Protein AF-Q2HC10-F1 (afdb_monomer_lite)

pLDDT: mean 73.43, std 23.67, range [24.56, 97.88]

Structure (mmCIF, N/CA/C/O backbone):
data_AF-Q2HC10-F1
#
_entry.id   AF-Q2HC10-F1
#
loop_
_atom_site.group_PDB
_atom_site.id
_atom_site.type_symbol
_atom_site.label_atom_id
_atom_site.label_alt_id
_atom_site.label_comp_id
_atom_site.label_asym_id
_atom_site.label_entity_id
_atom_site.label_seq_id
_atom_site.pdbx_PDB_ins_code
_atom_site.Cartn_x
_atom_site.Cartn_y
_atom_site.Cartn_z
_atom_site.occupancy
_atom_site.B_iso_or_equiv
_atom_site.auth_seq_id
_atom_site.auth_comp_id
_atom_site.auth_asym_id
_atom_site.auth_atom_id
_atom_site.pdbx_PDB_model_num
ATOM 1 N N . MET A 1 1 ? -12.601 -32.401 73.295 1.00 28.78 1 MET A N 1
ATOM 2 C CA . MET A 1 1 ? -13.131 -33.656 72.713 1.00 28.78 1 MET A CA 1
ATOM 3 C C . MET A 1 1 ? -14.051 -33.282 71.553 1.00 28.78 1 MET A C 1
ATOM 5 O O . MET A 1 1 ? -14.876 -32.416 71.817 1.00 28.78 1 MET A O 1
ATOM 9 N N . PRO A 1 2 ? -14.024 -33.886 70.347 1.00 42.12 2 PRO A N 1
ATOM 10 C CA . PRO A 1 2 ? -12.950 -34.443 69.501 1.00 42.12 2 PRO A CA 1
ATOM 11 C C . PRO A 1 2 ? -12.579 -33.469 68.337 1.00 42.12 2 PRO A C 1
ATOM 13 O O . PRO A 1 2 ? -13.351 -32.583 67.998 1.00 42.12 2 PRO A O 1
ATOM 16 N N . VAL A 1 3 ? -11.319 -33.390 67.891 1.00 36.44 3 VAL A N 1
ATOM 17 C CA . VAL A 1 3 ? -10.735 -33.958 66.644 1.00 36.44 3 VAL A CA 1
ATOM 18 C C . VAL A 1 3 ? -11.608 -34.007 65.377 1.00 36.44 3 VAL A C 1
ATOM 20 O O . VAL A 1 3 ? -12.641 -34.661 65.338 1.00 36.44 3 VAL A O 1
ATOM 23 N N . GLY A 1 4 ? -11.073 -33.397 64.311 1.00 34.25 4 GLY A N 1
ATOM 24 C CA . GLY A 1 4 ? -11.513 -33.512 62.921 1.00 34.25 4 GLY A CA 1
ATOM 25 C C . GLY A 1 4 ? -10.520 -32.839 61.964 1.00 34.25 4 GLY A C 1
ATOM 26 O O . GLY A 1 4 ? -10.827 -31.811 61.370 1.00 34.25 4 GLY A O 1
ATOM 27 N N . LEU A 1 5 ? -9.300 -33.383 61.867 1.00 32.41 5 LEU A N 1
ATOM 28 C CA . LEU A 1 5 ? -8.354 -33.075 60.790 1.00 32.41 5 LEU A CA 1
ATOM 29 C C . LEU A 1 5 ? -8.865 -33.691 59.480 1.00 32.41 5 LEU A C 1
ATOM 31 O O . LEU A 1 5 ? -9.053 -34.899 59.412 1.00 32.41 5 LEU A O 1
ATOM 35 N N . HIS A 1 6 ? -8.919 -32.896 58.415 1.00 33.00 6 HIS A N 1
ATOM 36 C CA . HIS A 1 6 ? -8.488 -33.363 57.100 1.00 33.00 6 HIS A CA 1
ATOM 37 C C . HIS A 1 6 ? -7.594 -32.291 56.478 1.00 33.00 6 HIS A C 1
ATOM 39 O O . HIS A 1 6 ? -8.035 -31.220 56.068 1.00 33.00 6 HIS A O 1
ATOM 45 N N . GLN A 1 7 ? -6.299 -32.589 56.453 1.00 31.48 7 GLN A N 1
ATOM 46 C CA . GLN A 1 7 ? -5.301 -31.924 55.627 1.00 31.48 7 GLN A CA 1
ATOM 47 C C . GLN A 1 7 ? -4.937 -32.901 54.505 1.00 31.48 7 GLN A C 1
ATOM 49 O O . GLN A 1 7 ? -4.779 -34.082 54.785 1.00 31.48 7 GLN A O 1
ATOM 54 N N . PHE A 1 8 ? -4.813 -32.415 53.269 1.00 24.56 8 PHE A N 1
ATOM 55 C CA . PHE A 1 8 ? -3.613 -32.498 52.413 1.00 24.56 8 PHE A CA 1
ATOM 56 C C . PHE A 1 8 ? -3.945 -31.726 51.104 1.00 24.56 8 PHE A C 1
ATOM 58 O O . PHE A 1 8 ? -4.938 -32.037 50.463 1.00 24.56 8 PHE A O 1
ATOM 65 N N . ARG A 1 9 ? -3.376 -30.538 50.811 1.00 30.30 9 ARG A N 1
ATOM 66 C CA . ARG A 1 9 ? -2.002 -30.187 50.348 1.00 30.30 9 ARG A CA 1
ATOM 67 C C . ARG A 1 9 ? -1.817 -30.510 48.847 1.00 30.30 9 ARG A C 1
ATOM 69 O O . ARG A 1 9 ? -2.094 -31.632 48.471 1.00 30.30 9 ARG A O 1
ATOM 76 N N . LEU A 1 10 ? -1.309 -29.678 47.928 1.00 32.66 10 LEU A N 1
ATOM 77 C CA . LEU A 1 10 ? -0.909 -28.262 47.810 1.00 32.66 10 LEU A CA 1
ATOM 78 C C . LEU A 1 10 ? -0.712 -27.978 46.304 1.00 32.66 10 LEU A C 1
ATOM 80 O O . LEU A 1 10 ? -0.282 -28.864 45.572 1.00 32.66 10 LEU A O 1
ATOM 84 N N . GLY A 1 11 ? -0.830 -26.706 45.915 1.00 29.42 11 GLY A N 1
ATOM 85 C CA . GLY A 1 11 ? 0.017 -26.104 44.877 1.00 29.42 11 GLY A CA 1
ATOM 86 C C . GLY A 1 11 ? -0.746 -25.176 43.928 1.00 29.42 11 GLY A C 1
ATOM 87 O O . GLY A 1 11 ? -1.708 -25.592 43.311 1.00 29.42 11 GLY A O 1
ATOM 88 N N . SER A 1 12 ? -0.390 -23.912 43.713 1.00 32.69 12 SER A N 1
ATOM 89 C CA . SER A 1 12 ? 0.595 -23.033 44.340 1.00 32.69 12 SER A CA 1
ATOM 90 C C . SER A 1 12 ? 0.328 -21.612 43.815 1.00 32.69 12 SER A C 1
ATOM 92 O O . SER A 1 12 ? 0.149 -21.429 42.618 1.00 32.69 12 SER A O 1
ATOM 94 N N . ARG A 1 13 ? 0.400 -20.621 44.717 1.00 36.72 13 ARG A N 1
ATOM 95 C CA . ARG A 1 13 ? 0.551 -19.164 44.478 1.00 36.72 13 ARG A CA 1
ATOM 96 C C . ARG A 1 13 ? -0.702 -18.343 44.133 1.00 36.72 13 ARG A C 1
ATOM 98 O O . ARG A 1 13 ? -0.924 -17.893 43.018 1.00 36.72 13 ARG A O 1
ATOM 105 N N . SER A 1 14 ? -1.416 -18.016 45.210 1.00 29.84 14 SER A N 1
ATOM 106 C CA . SER A 1 14 ? -2.207 -16.794 45.382 1.00 29.84 14 SER A CA 1
ATOM 107 C C . SER A 1 14 ? -1.277 -15.569 45.431 1.00 29.84 14 SER A C 1
ATOM 109 O O . SER A 1 14 ? -0.394 -15.493 46.288 1.00 29.84 14 SER A O 1
ATOM 111 N N . LEU A 1 15 ? -1.460 -14.617 44.511 1.00 31.53 15 LEU A N 1
ATOM 112 C CA . LEU A 1 15 ? -0.862 -13.284 44.599 1.00 31.53 15 LEU A CA 1
ATOM 113 C C . LEU A 1 15 ? -1.749 -12.400 45.481 1.00 31.53 15 LEU A C 1
ATOM 115 O O . LEU A 1 15 ? -2.862 -12.033 45.112 1.00 31.53 15 LEU A O 1
ATOM 119 N N . ARG A 1 16 ? -1.230 -12.076 46.666 1.00 33.91 16 ARG A N 1
ATOM 120 C CA . ARG A 1 16 ? -1.767 -11.050 47.561 1.00 33.91 16 ARG A CA 1
ATOM 121 C C . ARG A 1 16 ? -1.260 -9.691 47.083 1.00 33.91 16 ARG A C 1
ATOM 123 O O . ARG A 1 16 ? -0.052 -9.477 47.024 1.00 33.91 16 ARG A O 1
ATOM 130 N N . TYR A 1 17 ? -2.172 -8.775 46.775 1.00 32.47 17 TYR A N 1
ATOM 131 C CA . TYR A 1 17 ? -1.832 -7.369 46.575 1.00 32.47 17 TYR A CA 1
ATOM 132 C C . TYR A 1 17 ? -1.557 -6.722 47.937 1.00 32.47 17 TYR A C 1
ATOM 134 O O . TYR A 1 17 ? -2.421 -6.696 48.813 1.00 32.47 17 TYR A O 1
ATOM 142 N N . LEU A 1 18 ? -0.335 -6.220 48.118 1.00 30.31 18 LEU A N 1
ATOM 143 C CA . LEU A 1 18 ? 0.060 -5.427 49.276 1.00 30.31 18 LEU A CA 1
ATOM 144 C C . LEU A 1 18 ? -0.307 -3.961 49.004 1.00 30.31 18 LEU A C 1
ATOM 146 O O . LEU A 1 18 ? 0.357 -3.277 48.229 1.00 30.31 18 LEU A O 1
ATOM 150 N N . ILE A 1 19 ? -1.379 -3.483 49.635 1.00 32.97 19 ILE A N 1
ATOM 151 C CA . ILE A 1 19 ? -1.721 -2.058 49.680 1.00 32.97 19 ILE A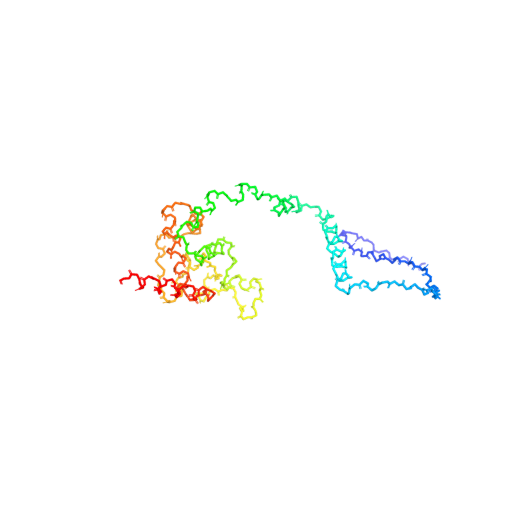 CA 1
ATOM 152 C C . ILE A 1 19 ? -0.776 -1.402 50.690 1.00 32.97 19 ILE A C 1
ATOM 154 O O . ILE A 1 19 ? -0.964 -1.526 51.901 1.00 32.97 19 ILE A O 1
ATOM 158 N N . ILE A 1 20 ? 0.251 -0.709 50.206 1.00 32.72 20 ILE A N 1
ATOM 159 C CA . ILE A 1 20 ? 1.109 0.119 51.056 1.00 32.72 20 ILE A CA 1
ATOM 160 C C . ILE A 1 20 ? 0.338 1.408 51.373 1.00 32.72 20 ILE A C 1
ATOM 162 O O . ILE A 1 20 ? 0.266 2.323 50.558 1.00 32.72 20 ILE A O 1
ATOM 166 N N . LYS A 1 21 ? -0.268 1.481 52.564 1.00 30.19 21 LYS A N 1
ATOM 167 C CA . LYS A 1 21 ? -0.766 2.740 53.138 1.00 30.19 21 LYS A CA 1
ATOM 168 C C . LYS A 1 21 ? 0.410 3.495 53.757 1.00 30.19 21 LYS A C 1
ATOM 170 O O . LYS A 1 21 ? 0.826 3.173 54.867 1.00 30.19 21 LYS A O 1
ATOM 175 N N . THR A 1 22 ? 0.916 4.528 53.094 1.00 32.75 22 THR A N 1
ATOM 176 C CA . THR A 1 22 ? 1.790 5.510 53.750 1.00 32.75 22 THR A CA 1
ATOM 177 C C . THR A 1 22 ? 0.927 6.535 54.483 1.00 32.75 22 THR A C 1
ATOM 179 O O . THR A 1 22 ? 0.320 7.408 53.865 1.00 32.75 22 THR A O 1
ATOM 182 N N . LYS A 1 23 ? 0.855 6.428 55.815 1.00 33.75 23 LYS A N 1
ATOM 183 C CA . LYS A 1 23 ? 0.424 7.534 56.679 1.00 33.75 23 LYS A CA 1
ATOM 184 C C . LYS A 1 23 ? 1.555 8.565 56.721 1.00 33.75 23 LYS A C 1
ATOM 186 O O . LYS A 1 23 ? 2.633 8.249 57.209 1.00 33.75 23 LYS A O 1
ATOM 191 N N . SER A 1 24 ? 1.300 9.788 56.271 1.00 31.55 24 SER A N 1
ATOM 192 C CA . SER A 1 24 ? 2.099 10.951 56.661 1.00 31.55 24 SER A CA 1
ATOM 193 C C . SER A 1 24 ? 1.144 12.032 57.138 1.00 31.55 24 SER A C 1
ATOM 195 O O . SER A 1 24 ? 0.431 12.648 56.351 1.00 31.55 24 SER A O 1
ATOM 197 N N . ALA A 1 25 ? 1.076 12.183 58.457 1.00 38.19 25 ALA A N 1
ATOM 198 C CA . ALA A 1 25 ? 0.391 13.273 59.121 1.00 38.19 25 ALA A CA 1
ATOM 199 C C . ALA A 1 25 ? 1.431 14.350 59.430 1.00 38.19 25 ALA A C 1
ATOM 201 O O . ALA A 1 25 ? 2.295 14.130 60.277 1.00 38.19 25 ALA A O 1
ATOM 202 N N . ARG A 1 26 ? 1.338 15.506 58.770 1.00 35.75 26 ARG A N 1
ATOM 203 C CA . ARG A 1 26 ? 1.837 16.782 59.298 1.00 35.75 26 ARG A CA 1
ATOM 204 C C . ARG A 1 26 ? 0.845 17.869 58.904 1.00 35.75 26 ARG A C 1
ATOM 206 O O . ARG A 1 26 ? 0.576 18.065 57.724 1.00 35.75 26 ARG A O 1
ATOM 213 N N . GLY A 1 27 ? 0.247 18.482 59.924 1.00 32.09 27 GLY A N 1
ATOM 214 C CA . GLY A 1 27 ? -0.721 19.561 59.790 1.00 32.09 27 GLY A CA 1
ATOM 215 C C . GLY A 1 27 ? -0.101 20.789 59.134 1.00 32.09 27 GLY A C 1
ATOM 216 O O . GLY A 1 27 ? 1.052 21.131 59.391 1.00 32.09 27 GLY A O 1
ATOM 217 N N . PHE A 1 28 ? -0.885 21.434 58.279 1.00 29.58 28 PHE A N 1
ATOM 218 C CA . PHE A 1 28 ? -0.550 22.703 57.653 1.00 29.58 28 PHE A CA 1
ATOM 219 C C . PHE A 1 28 ? -1.182 23.821 58.489 1.00 29.58 28 PHE A C 1
ATOM 221 O O . PHE A 1 28 ? -2.397 24.009 58.469 1.00 29.58 28 PHE A O 1
ATOM 228 N N . ALA A 1 29 ? -0.360 24.509 59.282 1.00 31.77 29 ALA A N 1
ATOM 229 C CA . ALA A 1 29 ? -0.738 25.744 59.954 1.00 31.77 29 ALA A CA 1
ATOM 230 C C . ALA A 1 29 ? -0.751 26.880 58.921 1.00 31.77 29 ALA A C 1
ATOM 232 O O . ALA A 1 29 ? 0.235 27.102 58.219 1.00 31.77 29 ALA A O 1
ATOM 233 N N . ILE A 1 30 ? -1.877 27.585 58.824 1.00 34.47 30 ILE A N 1
ATOM 234 C CA . ILE A 1 30 ? -2.057 28.729 57.931 1.00 34.47 30 ILE A CA 1
ATOM 235 C C . ILE A 1 30 ? -1.402 29.941 58.605 1.00 34.47 30 ILE A C 1
ATOM 237 O O . ILE A 1 30 ? -2.016 30.630 59.414 1.00 34.47 30 ILE A O 1
ATOM 241 N N . GLY A 1 31 ? -0.118 30.153 58.320 1.00 31.23 31 GLY A N 1
ATOM 242 C CA . GLY A 1 31 ? 0.594 31.385 58.646 1.00 31.23 31 GLY A CA 1
ATOM 243 C C . GLY A 1 31 ? 0.429 32.386 57.507 1.00 31.23 31 GLY A C 1
ATOM 244 O O . GLY A 1 31 ? 0.956 32.173 56.416 1.00 31.23 31 GLY A O 1
ATOM 245 N N . ASN A 1 32 ? -0.305 33.471 57.757 1.00 42.97 32 ASN A N 1
ATOM 246 C CA . ASN A 1 32 ? -0.428 34.598 56.837 1.00 42.97 32 ASN A CA 1
ATOM 247 C C . ASN A 1 32 ? 0.921 35.320 56.713 1.00 42.97 32 ASN A C 1
ATOM 249 O O . ASN A 1 32 ? 1.237 36.202 57.508 1.00 42.97 32 ASN A O 1
ATOM 253 N N . HIS A 1 33 ? 1.693 34.970 55.686 1.00 37.00 33 HIS A N 1
ATOM 254 C CA . HIS A 1 33 ? 2.806 35.784 55.215 1.00 37.00 33 HIS A CA 1
ATOM 255 C C . HIS A 1 33 ? 2.496 36.312 53.817 1.00 37.00 33 HIS A C 1
ATOM 257 O O . HIS A 1 33 ? 2.504 35.593 52.820 1.00 37.00 33 HIS A O 1
ATOM 263 N N . CYS A 1 34 ? 2.206 37.608 53.775 1.00 41.31 34 CYS A N 1
ATOM 264 C CA . CYS A 1 34 ? 2.031 38.397 52.572 1.00 41.31 34 CYS A CA 1
ATOM 265 C C . CYS A 1 34 ? 3.391 38.548 51.876 1.00 41.31 34 CYS A C 1
ATOM 267 O O . CYS A 1 34 ? 4.132 39.485 52.163 1.00 41.31 34 CYS A O 1
ATOM 269 N N . HIS A 1 35 ? 3.725 37.652 50.949 1.00 35.19 35 HIS A N 1
ATOM 270 C CA . HIS A 1 35 ? 4.782 37.919 49.979 1.00 35.19 35 HIS A CA 1
ATOM 271 C C . HIS A 1 35 ? 4.158 38.447 48.689 1.00 35.19 35 HIS A C 1
ATOM 273 O O . HIS A 1 35 ? 3.522 37.716 47.933 1.00 35.19 35 HIS A O 1
ATOM 279 N N . ARG A 1 36 ? 4.368 39.747 48.439 1.00 45.12 36 ARG A N 1
ATOM 280 C CA . ARG A 1 36 ? 4.342 40.322 47.089 1.00 45.12 36 ARG A CA 1
ATOM 281 C C . ARG A 1 36 ? 5.359 39.554 46.249 1.00 45.12 36 ARG A C 1
ATOM 283 O O . ARG A 1 36 ? 6.558 39.781 46.376 1.00 45.12 36 ARG A O 1
ATOM 290 N N . GLY A 1 37 ? 4.871 38.633 45.432 1.00 38.19 37 GLY A N 1
ATOM 291 C CA . GLY A 1 37 ? 5.646 37.920 44.430 1.00 38.19 37 GLY A CA 1
ATOM 292 C C . GLY A 1 37 ? 5.123 38.298 43.058 1.00 38.19 37 GLY A C 1
ATOM 293 O O . GLY A 1 37 ? 3.954 38.070 42.762 1.00 38.19 37 GLY A O 1
ATOM 294 N N . SER A 1 38 ? 5.993 38.930 42.276 1.00 47.72 38 SER A N 1
ATOM 295 C CA . SER A 1 38 ? 5.857 39.220 40.851 1.00 47.72 38 SER A CA 1
ATOM 296 C C . SER A 1 38 ? 5.062 38.139 40.113 1.00 47.72 38 SER A C 1
ATOM 298 O O . SER A 1 38 ? 5.344 36.952 40.273 1.00 47.72 38 SER A O 1
ATOM 300 N N . GLY A 1 39 ? 4.057 38.544 39.336 1.00 49.09 39 GLY A N 1
ATOM 301 C CA . GLY A 1 39 ? 3.211 37.629 38.579 1.00 49.09 39 GLY A CA 1
ATOM 302 C C . GLY A 1 39 ? 4.019 36.860 37.541 1.00 49.09 39 GLY A C 1
ATOM 303 O O . GLY A 1 39 ? 4.212 37.349 36.432 1.00 49.09 39 GLY A O 1
ATOM 304 N N . SER A 1 40 ? 4.462 35.649 37.885 1.00 60.16 40 SER A N 1
ATOM 305 C CA . SER A 1 40 ? 4.878 34.672 36.884 1.00 60.16 40 SER A CA 1
ATOM 306 C C . SER A 1 40 ? 3.711 34.452 35.936 1.00 60.16 40 SER A C 1
ATOM 308 O O . SER A 1 40 ? 2.587 34.153 36.353 1.00 60.16 40 SER A O 1
ATOM 310 N N . ASN A 1 41 ? 3.982 34.660 34.653 1.00 72.94 41 ASN A N 1
ATOM 311 C CA . ASN A 1 41 ? 3.005 34.535 33.589 1.00 72.94 41 ASN A CA 1
ATOM 312 C C . ASN A 1 41 ? 2.362 33.140 33.679 1.00 72.94 41 ASN A C 1
ATOM 314 O O . ASN A 1 41 ? 3.061 32.139 33.829 1.00 72.94 41 ASN A O 1
ATOM 318 N N . THR A 1 42 ? 1.035 33.040 33.587 1.00 72.31 42 THR A N 1
ATOM 319 C CA . THR A 1 42 ? 0.313 31.754 33.619 1.00 72.31 42 THR A CA 1
ATOM 320 C C . THR A 1 42 ? 0.893 30.772 32.596 1.00 72.31 42 THR A C 1
ATOM 322 O O . THR A 1 42 ? 0.940 29.572 32.848 1.00 72.31 42 THR A O 1
ATOM 325 N N . LYS A 1 43 ? 1.418 31.294 31.479 1.00 73.69 43 LYS A N 1
ATOM 326 C CA . LYS A 1 43 ? 2.170 30.543 30.473 1.00 73.69 43 LYS A CA 1
ATOM 327 C C . LYS A 1 43 ? 3.467 29.939 31.017 1.00 73.69 43 LYS A C 1
ATOM 329 O O . LYS A 1 43 ? 3.723 28.777 30.749 1.00 73.69 43 LYS A O 1
ATOM 334 N N . GLU A 1 44 ? 4.255 30.681 31.792 1.00 78.06 44 GLU A N 1
ATO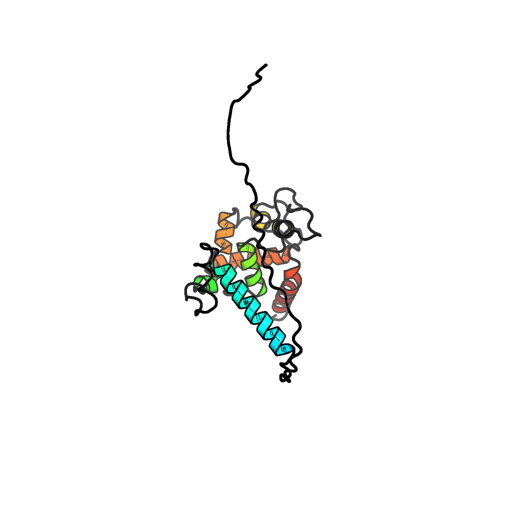M 335 C CA . GLU A 1 44 ? 5.494 30.177 32.409 1.00 78.06 44 GLU A CA 1
ATOM 336 C C . GLU A 1 44 ? 5.198 29.083 33.429 1.00 78.06 44 GLU A C 1
ATOM 338 O O . GLU A 1 44 ? 5.881 28.066 33.456 1.00 78.06 44 GLU A O 1
ATOM 343 N N . VAL A 1 45 ? 4.140 29.243 34.228 1.00 80.81 45 VAL A N 1
ATOM 344 C CA . VAL A 1 45 ? 3.722 28.219 35.196 1.00 80.81 45 VAL A CA 1
ATOM 345 C C . VAL A 1 45 ? 3.247 26.952 34.478 1.00 80.81 45 VAL A C 1
ATOM 347 O O . VAL A 1 45 ? 3.587 25.845 34.893 1.00 80.81 45 VAL A O 1
ATOM 350 N N . VAL A 1 46 ? 2.497 27.092 33.379 1.00 83.00 46 VAL A N 1
ATOM 351 C CA . VAL A 1 46 ? 2.062 25.962 32.541 1.00 83.00 46 VAL A CA 1
ATOM 352 C C . VAL A 1 46 ? 3.250 25.280 31.863 1.00 83.00 46 VAL A C 1
ATOM 354 O O . VAL A 1 46 ? 3.301 24.049 31.851 1.00 83.00 46 VAL A O 1
ATOM 357 N N . GLU A 1 47 ? 4.203 26.055 31.348 1.00 82.25 47 GLU A N 1
ATOM 358 C CA . GLU A 1 47 ? 5.413 25.566 30.688 1.00 82.25 47 GLU A CA 1
ATOM 359 C C . GLU A 1 47 ? 6.310 24.816 31.677 1.00 82.25 47 GLU A C 1
ATOM 361 O O . GLU A 1 47 ? 6.675 23.673 31.428 1.00 82.25 47 GLU A O 1
ATOM 366 N N . LEU A 1 48 ? 6.571 25.391 32.854 1.00 86.75 48 LEU A N 1
ATOM 367 C CA . LEU A 1 48 ? 7.331 24.747 33.928 1.00 86.75 48 LEU A CA 1
ATOM 368 C C . LEU A 1 48 ? 6.641 23.477 34.425 1.00 86.75 48 LEU A C 1
ATOM 370 O O . LEU A 1 48 ? 7.285 22.448 34.619 1.00 86.75 48 LEU A O 1
ATOM 374 N N . ALA A 1 49 ? 5.318 23.512 34.596 1.00 85.69 49 ALA A N 1
ATOM 375 C CA . ALA A 1 49 ? 4.560 22.336 34.997 1.00 85.69 49 ALA A CA 1
ATOM 376 C C . ALA A 1 49 ? 4.568 21.252 33.906 1.00 85.69 49 ALA A C 1
ATOM 378 O O . ALA A 1 49 ? 4.585 20.063 34.224 1.00 85.69 49 ALA A O 1
ATOM 379 N N . TRP A 1 50 ? 4.548 21.630 32.625 1.00 86.81 50 TRP A N 1
ATOM 380 C CA . TRP A 1 50 ? 4.711 20.697 31.512 1.00 86.81 50 TRP A CA 1
ATOM 381 C C . TRP A 1 50 ? 6.125 20.108 31.471 1.00 86.81 50 TRP A C 1
ATOM 383 O O . TRP A 1 50 ? 6.243 18.885 31.412 1.00 86.81 50 TRP A O 1
ATOM 393 N N . GLN A 1 51 ? 7.170 20.931 31.593 1.00 87.19 51 GLN A N 1
ATOM 394 C CA . GLN A 1 51 ? 8.567 20.492 31.637 1.00 87.19 51 GLN A CA 1
ATOM 395 C C . GLN A 1 51 ? 8.806 19.531 32.802 1.00 87.19 51 GLN A C 1
ATOM 397 O O . GLN A 1 51 ? 9.331 18.442 32.590 1.00 87.19 51 GLN A O 1
ATOM 402 N N . ALA A 1 52 ? 8.321 19.856 34.002 1.00 86.38 52 ALA A N 1
ATOM 403 C CA . ALA A 1 52 ? 8.431 18.986 35.170 1.00 86.38 52 ALA A CA 1
ATOM 404 C C . ALA A 1 52 ? 7.704 17.644 34.966 1.00 86.38 52 ALA A C 1
ATOM 406 O O . ALA A 1 52 ? 8.254 16.587 35.279 1.00 86.38 52 ALA A O 1
ATOM 407 N N . ARG A 1 53 ? 6.489 17.653 34.390 1.00 83.56 53 ARG A N 1
ATOM 408 C CA . ARG A 1 53 ? 5.764 16.413 34.044 1.00 83.56 53 ARG A CA 1
ATOM 409 C C . ARG A 1 53 ? 6.509 15.597 32.995 1.00 83.56 53 ARG A C 1
ATOM 411 O O . ARG A 1 53 ? 6.576 14.375 33.119 1.00 83.56 53 ARG A O 1
ATOM 418 N N . TRP A 1 54 ? 7.074 16.253 31.985 1.00 74.69 54 TRP A N 1
ATOM 419 C CA . TRP A 1 54 ? 7.898 15.606 30.974 1.00 74.69 54 TRP A CA 1
ATOM 420 C C . TRP A 1 54 ? 9.132 14.984 31.646 1.00 74.69 54 TRP A C 1
ATOM 422 O O . TRP A 1 54 ? 9.304 13.774 31.598 1.00 74.69 54 TRP A O 1
ATOM 432 N N . GLU A 1 55 ? 9.939 15.714 32.405 1.00 82.81 55 GLU A N 1
ATOM 433 C CA . GLU A 1 55 ? 11.104 15.149 33.103 1.00 82.81 55 GLU A CA 1
ATOM 434 C C . GLU A 1 55 ? 10.764 13.973 34.025 1.00 82.81 55 GLU A C 1
ATOM 436 O O . GLU A 1 55 ? 11.435 12.937 33.984 1.00 82.81 55 GLU A O 1
ATOM 441 N N . GLN A 1 56 ? 9.670 14.072 34.778 1.00 75.50 56 GLN A N 1
ATOM 442 C CA . GLN A 1 56 ? 9.189 13.000 35.644 1.00 75.50 56 GLN A CA 1
ATOM 443 C C . GLN A 1 56 ? 8.731 11.771 34.841 1.00 75.50 56 GLN A C 1
ATOM 445 O O . GLN A 1 56 ? 9.031 10.636 35.215 1.00 75.50 56 GLN A O 1
ATOM 450 N N . GLN A 1 57 ? 8.081 11.966 33.690 1.00 73.00 57 GLN A N 1
ATOM 451 C CA . GLN A 1 57 ? 7.738 10.894 32.753 1.00 73.00 57 GLN A CA 1
ATOM 452 C C . GLN A 1 57 ? 8.985 10.309 32.068 1.00 73.00 57 GLN A C 1
ATOM 454 O O . GLN A 1 57 ? 9.068 9.096 31.862 1.00 73.00 57 GLN A O 1
ATOM 459 N N . ARG A 1 58 ? 9.997 11.134 31.775 1.00 65.06 58 ARG A N 1
ATOM 460 C CA . ARG A 1 58 ? 11.296 10.728 31.220 1.00 65.06 58 ARG A CA 1
ATOM 461 C C . ARG A 1 58 ? 12.038 9.810 32.189 1.00 65.06 58 ARG A C 1
ATOM 463 O O . ARG A 1 58 ? 12.516 8.753 31.764 1.00 65.06 58 ARG A O 1
ATOM 470 N N . ALA A 1 59 ? 12.069 10.186 33.468 1.00 66.94 59 ALA A N 1
ATOM 471 C CA . ALA A 1 59 ? 12.677 9.443 34.569 1.00 66.94 59 ALA A CA 1
ATOM 472 C C . ALA A 1 59 ? 11.878 8.180 34.947 1.00 66.94 59 ALA A C 1
ATOM 474 O O . ALA A 1 59 ? 12.455 7.110 35.114 1.00 66.94 59 ALA A O 1
ATOM 475 N N . SER A 1 60 ? 10.544 8.246 34.987 1.00 64.19 60 SER A N 1
ATOM 476 C CA . SER A 1 60 ? 9.677 7.081 35.241 1.00 64.19 60 SER A CA 1
ATOM 477 C C . SER A 1 60 ? 9.803 6.016 34.147 1.00 64.19 60 SER A C 1
ATOM 479 O O . SER A 1 60 ? 9.830 4.817 34.413 1.00 64.19 60 SER A O 1
ATOM 481 N N . GLN A 1 61 ? 9.992 6.429 32.893 1.00 53.88 61 GLN A N 1
ATOM 482 C CA . GLN A 1 61 ? 10.282 5.478 31.827 1.00 53.88 61 GLN A CA 1
ATOM 483 C C . GLN A 1 61 ? 11.746 4.975 31.842 1.00 53.88 61 GLN A C 1
ATOM 485 O O . GLN A 1 61 ? 12.078 4.063 31.085 1.00 53.88 61 GLN A O 1
ATOM 490 N N . GLN A 1 62 ? 12.679 5.577 32.597 1.00 52.16 62 GLN A N 1
ATOM 491 C CA . GLN A 1 62 ? 14.080 5.115 32.673 1.00 52.16 62 GLN A CA 1
ATOM 492 C C . GLN A 1 62 ? 14.234 3.824 33.491 1.00 52.16 62 GLN A C 1
ATOM 494 O O . GLN A 1 62 ? 15.187 3.088 33.254 1.00 52.16 62 GLN A O 1
ATOM 499 N N . SER A 1 63 ? 13.292 3.517 34.387 1.00 51.69 63 SER A N 1
ATOM 500 C CA . SER A 1 63 ? 13.332 2.351 35.281 1.00 51.69 63 SER A CA 1
ATOM 501 C C . SER A 1 63 ? 12.737 1.063 34.684 1.00 51.69 63 SER A C 1
ATOM 503 O O . SER A 1 63 ? 12.947 -0.019 35.233 1.00 51.69 63 SER A O 1
ATOM 505 N N . THR A 1 64 ? 12.057 1.121 33.531 1.00 52.03 64 THR A N 1
ATOM 506 C CA . THR A 1 64 ? 11.579 -0.066 32.790 1.00 52.03 64 THR A CA 1
ATOM 507 C C . THR A 1 64 ? 12.666 -0.600 31.848 1.00 52.03 64 THR A C 1
ATOM 509 O O . THR A 1 64 ? 12.682 -0.408 30.629 1.00 52.03 64 THR A O 1
ATOM 512 N N . THR A 1 65 ? 13.641 -1.268 32.458 1.00 52.75 65 THR A N 1
ATOM 513 C CA . THR A 1 65 ? 14.843 -1.824 31.828 1.00 52.75 65 THR A CA 1
ATOM 514 C C . THR A 1 65 ? 14.543 -3.077 30.997 1.00 52.75 65 THR A C 1
ATOM 516 O O . THR A 1 65 ? 14.434 -4.174 31.537 1.00 52.75 65 THR A O 1
ATOM 519 N N . ARG A 1 66 ? 14.451 -2.900 29.669 1.00 45.19 66 ARG A N 1
ATOM 520 C CA . ARG A 1 66 ? 15.086 -3.745 28.618 1.00 45.19 66 ARG A CA 1
ATOM 521 C C . ARG A 1 66 ? 14.768 -3.267 27.195 1.00 45.19 66 ARG A C 1
ATOM 523 O O . ARG A 1 66 ? 15.621 -3.375 26.325 1.00 45.19 66 ARG A O 1
ATOM 530 N N . GLN A 1 67 ? 13.612 -2.641 26.965 1.00 47.38 67 GLN A N 1
ATOM 531 C CA . GLN A 1 67 ? 13.197 -2.212 25.617 1.00 47.38 67 GLN A CA 1
ATOM 532 C C . GLN A 1 67 ? 13.870 -0.906 25.128 1.00 47.38 67 GLN A C 1
ATOM 534 O O . GLN A 1 67 ? 13.882 -0.625 23.934 1.00 47.38 67 GLN A O 1
ATOM 539 N N . ARG A 1 68 ? 14.426 -0.080 26.031 1.00 47.78 68 ARG A N 1
ATOM 540 C CA . ARG A 1 68 ? 14.842 1.309 25.719 1.00 47.78 68 ARG A CA 1
ATOM 541 C C . ARG A 1 68 ? 16.298 1.508 25.293 1.00 47.78 68 ARG A C 1
ATOM 543 O O . ARG A 1 68 ? 16.623 2.608 24.858 1.00 47.78 68 ARG A O 1
ATOM 550 N N . VAL A 1 69 ? 17.167 0.496 25.356 1.00 47.22 69 VAL A N 1
ATOM 551 C CA . VAL A 1 69 ? 18.542 0.645 24.825 1.00 47.22 69 VAL A CA 1
ATOM 552 C C . VAL A 1 69 ? 18.521 0.830 23.299 1.00 47.22 69 VAL A C 1
ATOM 554 O O . VAL A 1 69 ? 19.370 1.533 22.763 1.00 47.22 69 VAL A O 1
ATOM 557 N N . LEU A 1 70 ? 17.496 0.303 22.618 1.00 48.28 70 LEU A N 1
ATOM 558 C CA . LEU A 1 70 ? 17.301 0.463 21.173 1.00 48.28 70 LEU A CA 1
ATOM 559 C C . LEU A 1 70 ? 16.663 1.810 20.783 1.00 48.28 70 LEU A C 1
ATOM 561 O O . LEU A 1 70 ? 17.015 2.365 19.751 1.00 48.28 70 LEU A O 1
ATOM 565 N N . ASN A 1 71 ? 15.781 2.376 21.616 1.00 50.66 71 ASN A N 1
ATOM 566 C CA . ASN A 1 71 ? 15.017 3.583 21.257 1.00 50.66 71 ASN A CA 1
ATOM 567 C C . ASN A 1 71 ? 15.610 4.912 21.756 1.00 50.66 71 ASN A C 1
ATOM 569 O O . ASN A 1 71 ? 15.107 5.962 21.373 1.00 50.66 71 ASN A O 1
ATOM 573 N N . ARG A 1 72 ? 16.645 4.915 22.612 1.00 42.19 72 ARG A N 1
ATOM 574 C CA . ARG A 1 72 ? 17.208 6.172 23.154 1.00 42.19 72 ARG A CA 1
ATOM 575 C C . ARG A 1 72 ? 18.177 6.892 22.202 1.00 42.19 72 ARG A C 1
ATOM 577 O O . ARG A 1 72 ? 18.412 8.070 22.401 1.00 42.19 72 ARG A O 1
ATOM 584 N N . ARG A 1 73 ? 18.722 6.226 21.179 1.00 45.69 73 ARG A N 1
ATOM 585 C CA . ARG A 1 73 ? 19.785 6.796 20.320 1.00 45.69 73 ARG A CA 1
ATOM 586 C C . ARG A 1 73 ? 19.318 7.336 18.961 1.00 45.69 73 ARG A C 1
ATOM 588 O O . ARG A 1 73 ? 20.155 7.598 18.116 1.00 45.69 73 ARG A O 1
ATOM 595 N N . ILE A 1 74 ? 18.011 7.420 18.703 1.00 47.25 74 ILE A N 1
ATOM 596 C CA . ILE A 1 74 ? 17.500 7.686 17.341 1.00 47.25 74 ILE A CA 1
ATOM 597 C C . ILE A 1 74 ? 17.096 9.153 17.126 1.00 47.25 74 ILE A C 1
ATOM 599 O O . ILE A 1 74 ? 17.141 9.618 15.996 1.00 47.25 74 ILE A O 1
ATOM 603 N N . ALA A 1 75 ? 16.676 9.869 18.173 1.00 47.84 75 ALA A N 1
ATOM 604 C CA . ALA A 1 75 ? 16.096 11.207 18.014 1.00 47.84 75 ALA A CA 1
ATOM 605 C C . ALA A 1 75 ? 17.103 12.363 18.162 1.00 47.84 75 ALA A C 1
ATOM 607 O O . ALA A 1 75 ? 16.880 13.408 17.563 1.00 47.84 75 ALA A O 1
ATOM 608 N N . ASP A 1 76 ? 18.181 12.168 18.933 1.00 49.09 76 ASP A N 1
ATOM 609 C CA . ASP A 1 76 ? 19.146 13.228 19.286 1.00 49.09 76 ASP A CA 1
ATOM 610 C C . ASP A 1 76 ? 20.516 13.071 18.594 1.00 49.09 76 ASP A C 1
ATOM 612 O O . ASP A 1 76 ? 21.339 13.979 18.636 1.00 49.09 76 ASP A O 1
ATOM 616 N N . GLU A 1 77 ? 20.770 11.925 17.959 1.00 52.31 77 GLU A N 1
ATOM 617 C CA . GLU A 1 77 ? 21.962 11.686 17.136 1.00 52.31 77 GLU A CA 1
ATOM 618 C C . GLU A 1 77 ? 21.582 11.910 15.671 1.00 52.31 77 GLU A C 1
ATOM 620 O O . GLU A 1 77 ? 20.453 11.573 15.291 1.00 52.31 77 GLU A O 1
ATOM 625 N N . ASP A 1 78 ? 22.515 12.401 14.839 1.00 51.88 78 ASP A N 1
ATOM 626 C CA . ASP A 1 78 ? 22.374 12.258 13.386 1.00 51.88 78 ASP A CA 1
ATOM 627 C C . ASP A 1 78 ? 21.961 10.806 13.130 1.00 51.88 78 ASP A C 1
ATOM 629 O O . ASP A 1 78 ? 22.660 9.893 13.599 1.00 51.88 78 ASP A O 1
ATOM 633 N N . PRO A 1 79 ? 20.800 10.561 12.488 1.00 55.69 79 PRO A N 1
ATOM 634 C CA . PRO A 1 79 ? 20.286 9.215 12.330 1.00 55.69 79 PRO A CA 1
ATOM 635 C C . PRO A 1 79 ? 21.425 8.402 11.734 1.00 55.69 79 PRO A C 1
ATOM 637 O O . PRO A 1 79 ? 21.933 8.806 10.681 1.00 55.69 79 PRO A O 1
ATOM 640 N N . PRO A 1 80 ? 21.897 7.327 12.404 1.00 54.59 80 PRO A N 1
ATOM 641 C CA . PRO A 1 80 ? 23.103 6.652 11.961 1.00 54.59 80 PRO A CA 1
ATOM 642 C C . PRO A 1 80 ? 22.922 6.353 10.480 1.00 54.59 80 PRO A C 1
ATOM 644 O O . PRO A 1 80 ? 21.822 5.960 10.094 1.00 54.59 80 PRO A O 1
ATOM 647 N N . ALA A 1 81 ? 23.948 6.537 9.645 1.00 52.50 81 ALA A N 1
ATOM 648 C CA . ALA A 1 81 ? 23.875 6.307 8.191 1.00 52.50 81 ALA A CA 1
ATOM 649 C C . ALA A 1 81 ? 23.254 4.932 7.806 1.00 52.50 81 ALA A C 1
ATOM 651 O O . ALA A 1 81 ? 22.851 4.690 6.673 1.00 52.50 81 ALA A O 1
ATOM 652 N N . LEU A 1 82 ? 23.122 4.036 8.788 1.00 50.97 82 LEU A N 1
ATOM 653 C CA . LEU A 1 82 ? 22.394 2.771 8.793 1.00 50.97 82 LEU A CA 1
ATOM 654 C C . LEU A 1 82 ? 20.846 2.867 8.761 1.00 50.97 82 LEU A C 1
ATOM 656 O O . LEU A 1 82 ? 20.208 1.874 8.418 1.00 50.97 82 LEU A O 1
ATOM 660 N N . LEU A 1 83 ? 20.216 3.998 9.105 1.00 56.34 83 LEU A N 1
ATOM 661 C CA . LEU A 1 83 ? 18.759 4.208 9.020 1.00 56.34 83 LEU A CA 1
ATOM 662 C C . LEU A 1 83 ? 18.332 4.667 7.618 1.00 56.34 83 LEU A C 1
ATOM 664 O O . LEU A 1 83 ? 17.290 4.239 7.121 1.00 56.34 83 LEU A O 1
ATOM 668 N N . PHE A 1 84 ? 19.179 5.448 6.943 1.00 63.97 84 PHE A N 1
ATOM 669 C CA . PHE A 1 84 ? 18.979 5.932 5.574 1.00 63.97 84 PHE A CA 1
ATOM 670 C C . PHE A 1 84 ? 19.947 5.257 4.603 1.00 63.97 84 PHE A C 1
ATOM 672 O O . PHE A 1 84 ? 20.712 5.903 3.899 1.00 63.97 84 PHE A O 1
ATOM 679 N N . THR A 1 85 ? 19.922 3.924 4.566 1.00 75.88 85 THR A N 1
ATOM 680 C CA . THR A 1 85 ? 20.715 3.180 3.575 1.00 75.88 85 THR A CA 1
ATOM 681 C C . THR A 1 85 ? 20.289 3.541 2.149 1.00 75.88 85 THR A C 1
ATOM 683 O O . THR A 1 85 ? 19.094 3.712 1.891 1.00 75.88 85 THR A O 1
ATOM 686 N N . ASP A 1 86 ? 21.220 3.509 1.192 1.00 80.38 86 ASP A N 1
ATOM 687 C CA . ASP A 1 86 ? 20.895 3.663 -0.236 1.00 80.38 86 ASP A CA 1
ATOM 688 C C . ASP A 1 86 ? 19.799 2.688 -0.670 1.00 80.38 86 ASP A C 1
ATOM 690 O O . ASP A 1 86 ? 18.890 3.038 -1.413 1.00 80.38 86 ASP A O 1
ATOM 694 N N . LYS A 1 87 ? 19.799 1.465 -0.128 1.00 79.50 87 LYS A N 1
ATOM 695 C CA . LYS A 1 87 ? 18.746 0.471 -0.387 1.00 79.50 87 LYS A CA 1
ATOM 696 C C . LYS A 1 87 ? 17.358 0.927 0.069 1.00 79.50 87 LYS A C 1
ATOM 698 O O . LYS A 1 87 ? 16.363 0.493 -0.511 1.00 79.50 87 LYS A O 1
ATOM 703 N N . ALA A 1 88 ? 17.263 1.734 1.126 1.00 81.94 88 ALA A N 1
ATOM 704 C CA . ALA A 1 88 ? 16.000 2.310 1.566 1.00 81.94 88 ALA A CA 1
ATOM 705 C C . ALA A 1 88 ? 15.504 3.354 0.561 1.00 81.94 88 ALA A C 1
ATOM 707 O O . ALA A 1 88 ? 14.350 3.265 0.149 1.00 81.94 88 ALA A O 1
ATOM 708 N N . LEU A 1 89 ? 16.383 4.247 0.099 1.00 85.75 89 LEU A N 1
ATOM 709 C CA . LEU A 1 89 ? 16.064 5.275 -0.897 1.00 85.75 89 LEU A CA 1
ATOM 710 C C . LEU A 1 89 ? 15.729 4.671 -2.270 1.00 85.75 89 LEU A C 1
ATOM 712 O O . LEU A 1 89 ? 14.687 4.976 -2.845 1.00 85.75 89 LEU A O 1
ATOM 716 N N . MET A 1 90 ? 16.537 3.720 -2.742 1.00 89.06 90 MET A N 1
ATOM 717 C CA . MET A 1 90 ? 16.374 3.024 -4.029 1.00 89.06 90 MET A CA 1
ATOM 718 C C . MET A 1 90 ? 15.038 2.283 -4.157 1.00 89.06 90 MET A C 1
ATOM 720 O O . MET A 1 90 ? 14.578 1.997 -5.261 1.00 89.06 90 MET A O 1
ATOM 724 N N . ARG A 1 91 ? 14.385 1.958 -3.035 1.00 89.69 91 ARG A N 1
ATOM 725 C CA . ARG A 1 91 ? 13.054 1.337 -3.043 1.00 89.69 91 ARG A CA 1
ATOM 726 C C . ARG A 1 91 ? 11.948 2.320 -3.439 1.00 89.69 91 ARG A C 1
ATOM 728 O O . ARG A 1 91 ? 10.938 1.905 -3.997 1.00 89.69 91 ARG A O 1
ATOM 735 N N . HIS A 1 92 ? 12.144 3.599 -3.136 1.00 92.50 92 HIS A N 1
ATOM 736 C CA . HIS A 1 92 ? 11.200 4.680 -3.417 1.00 92.50 92 HIS A CA 1
ATOM 737 C C . HIS A 1 92 ? 11.523 5.426 -4.717 1.00 92.50 92 HIS A C 1
ATOM 739 O O . HIS A 1 92 ? 10.757 6.282 -5.150 1.00 92.50 92 HIS A O 1
ATOM 745 N N . GLU A 1 93 ? 12.638 5.083 -5.362 1.00 91.38 93 GLU A N 1
ATOM 746 C CA . GLU A 1 93 ? 13.091 5.709 -6.597 1.00 91.38 93 GLU A CA 1
ATOM 747 C C . GLU A 1 93 ? 12.043 5.580 -7.716 1.00 91.38 93 GLU A C 1
ATOM 749 O O . GLU A 1 93 ? 11.666 4.478 -8.130 1.00 91.38 93 GLU A O 1
ATOM 754 N N . GLY A 1 94 ? 11.589 6.724 -8.231 1.00 90.44 94 GLY A N 1
ATOM 755 C CA . GLY A 1 94 ? 10.588 6.788 -9.294 1.00 90.44 94 GLY A CA 1
ATOM 756 C C . GLY A 1 94 ? 9.172 6.407 -8.852 1.00 90.44 94 GLY A C 1
ATOM 757 O O . GLY A 1 94 ? 8.343 6.118 -9.712 1.00 90.44 94 GLY A O 1
ATOM 758 N N . LEU A 1 95 ? 8.881 6.364 -7.550 1.00 93.69 95 LEU A N 1
ATOM 759 C CA . LEU A 1 95 ? 7.515 6.278 -7.033 1.00 93.69 95 LEU A CA 1
ATOM 760 C C . LEU A 1 95 ? 6.995 7.673 -6.692 1.00 93.69 95 LEU A C 1
ATOM 762 O O . LEU A 1 95 ? 7.737 8.516 -6.189 1.00 93.69 95 LEU A O 1
ATOM 766 N N . THR A 1 96 ? 5.699 7.902 -6.889 1.00 93.69 96 THR A N 1
ATOM 767 C CA . THR A 1 96 ? 5.050 9.109 -6.362 1.00 93.69 96 THR A CA 1
ATOM 768 C C . THR A 1 96 ? 5.064 9.097 -4.830 1.00 93.69 96 THR A C 1
ATOM 770 O O . THR A 1 96 ? 5.296 8.066 -4.185 1.00 93.69 96 THR A O 1
ATOM 773 N N . LYS A 1 97 ? 4.766 10.241 -4.204 1.00 94.38 97 LYS A N 1
ATOM 774 C CA . LYS A 1 97 ? 4.631 10.317 -2.7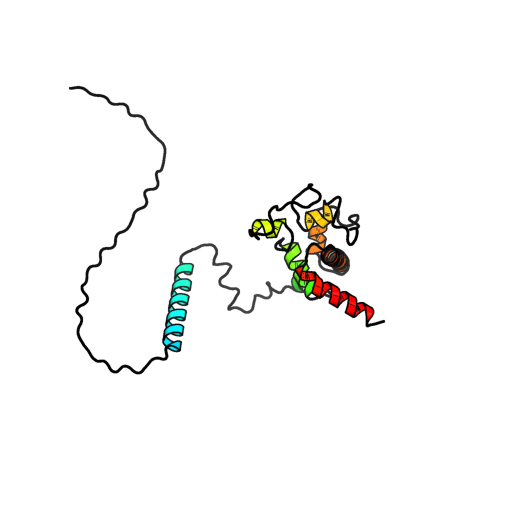41 1.00 94.38 97 LYS A CA 1
ATOM 775 C C . LYS A 1 97 ? 3.553 9.357 -2.223 1.00 94.38 97 LYS A C 1
ATOM 777 O O . LYS A 1 97 ? 3.767 8.676 -1.219 1.00 94.38 97 LYS A O 1
ATOM 782 N N . ALA A 1 98 ? 2.429 9.264 -2.933 1.00 95.50 98 ALA A N 1
ATOM 783 C CA . ALA A 1 98 ? 1.336 8.361 -2.598 1.00 95.50 98 ALA A CA 1
ATOM 784 C C . ALA A 1 98 ? 1.764 6.892 -2.712 1.00 95.50 98 ALA A C 1
ATOM 786 O O . ALA A 1 98 ? 1.571 6.124 -1.773 1.00 95.50 98 ALA A O 1
ATOM 787 N N . GLN A 1 99 ? 2.435 6.517 -3.804 1.00 96.06 99 GLN A N 1
ATOM 788 C CA . GLN A 1 99 ? 2.963 5.164 -3.998 1.00 96.06 99 GLN A CA 1
ATOM 789 C C . GLN A 1 99 ? 4.019 4.801 -2.947 1.00 96.06 99 GLN A C 1
ATOM 791 O O . GLN A 1 99 ? 4.005 3.697 -2.412 1.00 96.06 99 GLN A O 1
ATOM 796 N N . SER A 1 100 ? 4.905 5.731 -2.592 1.00 96.44 100 SER A N 1
ATOM 797 C CA . SER A 1 100 ? 5.912 5.521 -1.545 1.00 96.44 100 SER A CA 1
ATOM 798 C C . SER A 1 100 ? 5.297 5.297 -0.162 1.00 96.44 100 SER A C 1
ATOM 800 O O . SER A 1 100 ? 5.745 4.421 0.587 1.00 96.44 100 SER A O 1
ATOM 802 N N . SER A 1 101 ? 4.252 6.058 0.168 1.00 96.56 101 SER A N 1
ATOM 803 C CA . SER A 1 101 ? 3.469 5.863 1.389 1.00 96.56 101 SER A CA 1
ATOM 804 C C . SER A 1 101 ? 2.779 4.496 1.379 1.00 96.56 101 SER A C 1
ATOM 806 O O . SER A 1 101 ? 2.973 3.710 2.310 1.00 96.56 101 SER A O 1
ATOM 808 N N . LEU A 1 102 ? 2.081 4.172 0.286 1.00 97.38 102 LEU A N 1
ATOM 809 C CA . LEU A 1 102 ? 1.367 2.909 0.128 1.00 97.38 102 LEU A CA 1
ATOM 810 C C . LEU A 1 102 ? 2.311 1.705 0.211 1.00 97.38 102 LEU A C 1
ATOM 812 O O . LEU A 1 102 ? 1.993 0.715 0.860 1.00 97.38 102 LEU A O 1
ATOM 816 N N . LEU A 1 103 ? 3.503 1.791 -0.383 1.00 96.88 103 LEU A N 1
ATOM 817 C CA . LEU A 1 103 ? 4.514 0.738 -0.300 1.00 96.88 103 LEU A CA 1
ATOM 818 C C . LEU A 1 103 ? 4.931 0.458 1.145 1.00 96.88 103 LEU A C 1
ATOM 820 O O . LEU A 1 103 ? 5.088 -0.699 1.537 1.00 96.88 103 LEU A O 1
ATOM 824 N N . SER A 1 104 ? 5.127 1.510 1.936 1.00 95.56 104 SER A N 1
ATOM 825 C CA . SER A 1 104 ? 5.514 1.376 3.341 1.00 95.56 104 SER A CA 1
ATOM 826 C C . SER A 1 104 ? 4.416 0.677 4.141 1.00 95.56 104 SER A C 1
ATOM 828 O O . SER A 1 104 ? 4.690 -0.305 4.829 1.00 95.56 104 SER A O 1
ATOM 830 N N . GLN A 1 105 ? 3.169 1.117 3.972 1.00 96.75 105 GLN A N 1
ATOM 831 C CA . GLN A 1 105 ? 2.003 0.531 4.633 1.00 96.75 105 GLN A CA 1
ATOM 832 C C . GLN A 1 105 ? 1.753 -0.919 4.201 1.00 96.75 105 GLN A C 1
ATOM 834 O O . GLN A 1 105 ? 1.591 -1.794 5.048 1.00 96.75 105 GLN A O 1
ATOM 839 N N . ALA A 1 106 ? 1.818 -1.212 2.900 1.00 96.12 106 ALA A N 1
ATOM 840 C CA . ALA A 1 106 ? 1.622 -2.553 2.352 1.00 96.12 106 ALA A CA 1
ATOM 841 C C . ALA A 1 106 ? 2.663 -3.565 2.860 1.00 96.12 106 ALA A C 1
ATOM 843 O O . ALA A 1 106 ? 2.347 -4.736 3.059 1.00 96.12 106 ALA A O 1
ATOM 844 N N . ARG A 1 107 ? 3.906 -3.124 3.099 1.00 94.56 107 ARG A N 1
ATOM 845 C CA . ARG A 1 107 ? 4.973 -3.973 3.658 1.00 94.56 107 ARG A CA 1
ATOM 846 C C . ARG A 1 107 ? 4.774 -4.302 5.131 1.00 94.56 107 ARG A C 1
ATOM 848 O O . ARG A 1 107 ? 5.215 -5.365 5.566 1.00 94.56 107 ARG A O 1
ATOM 855 N N . ILE A 1 108 ? 4.207 -3.367 5.886 1.00 93.50 108 ILE A N 1
ATOM 856 C CA . ILE A 1 108 ? 3.974 -3.508 7.327 1.00 93.50 108 ILE A CA 1
ATOM 857 C C . ILE A 1 108 ? 2.648 -4.239 7.580 1.00 93.50 108 ILE A C 1
ATOM 859 O O . ILE A 1 108 ? 2.547 -5.014 8.525 1.00 93.50 108 ILE A O 1
ATOM 863 N N . GLY A 1 109 ? 1.658 -4.046 6.707 1.00 93.00 109 GLY A N 1
ATOM 864 C CA . GLY A 1 109 ? 0.291 -4.525 6.903 1.00 93.00 109 GLY A CA 1
ATOM 865 C C . GLY A 1 109 ? -0.570 -3.579 7.746 1.00 93.00 109 GLY A C 1
ATOM 866 O O . GLY A 1 109 ? -1.651 -3.979 8.175 1.00 93.00 109 GLY A O 1
ATOM 867 N N . ASP A 1 110 ? -0.099 -2.349 7.971 1.00 95.94 110 ASP A N 1
ATOM 868 C CA . ASP A 1 110 ? -0.828 -1.267 8.639 1.00 95.94 110 ASP A CA 1
ATOM 869 C C . ASP A 1 110 ? -1.360 -0.306 7.567 1.00 95.94 110 ASP A C 1
ATOM 871 O O . ASP A 1 110 ? -0.726 0.687 7.211 1.00 95.94 110 ASP A O 1
ATOM 875 N N . ILE A 1 111 ? -2.487 -0.687 6.973 1.00 96.00 111 ILE A N 1
ATOM 876 C CA . ILE A 1 111 ? -3.064 -0.101 5.756 1.00 96.00 111 ILE A CA 1
ATOM 877 C C . ILE A 1 111 ? -4.594 -0.143 5.842 1.00 96.00 111 ILE A C 1
ATOM 879 O O . ILE A 1 111 ? -5.116 -0.984 6.567 1.00 96.00 111 ILE A O 1
ATOM 883 N N . GLY A 1 112 ? -5.328 0.687 5.093 1.00 95.88 112 GLY A N 1
ATOM 884 C CA . GLY A 1 112 ? -6.798 0.765 5.084 1.00 95.88 112 GLY A CA 1
ATOM 885 C C . GLY A 1 112 ? -7.585 -0.478 4.628 1.00 95.88 112 GLY A C 1
ATOM 886 O O . GLY A 1 112 ? -8.698 -0.346 4.134 1.00 95.88 112 GLY A O 1
ATOM 887 N N . LEU A 1 113 ? -7.053 -1.692 4.786 1.00 96.31 113 LEU A N 1
ATOM 888 C CA . LEU A 1 113 ? -7.761 -2.948 4.533 1.00 96.31 113 LEU A CA 1
ATOM 889 C C . LEU A 1 113 ? -8.423 -3.487 5.807 1.00 96.31 113 LEU A C 1
ATOM 891 O O . LEU A 1 113 ? -7.971 -3.223 6.926 1.00 96.31 113 LEU A O 1
ATOM 895 N N . ARG A 1 114 ? -9.480 -4.295 5.645 1.00 96.62 114 ARG A N 1
ATOM 896 C CA . ARG A 1 114 ? -10.311 -4.750 6.774 1.00 96.62 114 ARG A CA 1
ATOM 897 C C . ARG A 1 114 ? -9.535 -5.463 7.872 1.00 96.62 114 ARG A C 1
ATOM 899 O O . ARG A 1 114 ? -9.878 -5.275 9.034 1.00 96.62 114 ARG A O 1
ATOM 906 N N . ASP A 1 115 ? -8.504 -6.247 7.547 1.00 97.81 115 ASP A N 1
ATOM 907 C CA . ASP A 1 115 ? -7.715 -6.945 8.569 1.00 97.81 115 ASP A CA 1
ATOM 908 C C . ASP A 1 115 ? -7.092 -5.975 9.587 1.00 97.81 115 ASP A C 1
ATOM 910 O O . ASP A 1 115 ? -7.204 -6.178 10.801 1.00 97.81 115 ASP A O 1
ATOM 914 N N . TYR A 1 116 ? -6.484 -4.891 9.100 1.00 97.88 116 TYR A N 1
ATOM 915 C CA . TYR A 1 116 ? -5.895 -3.863 9.953 1.00 97.88 116 TYR A CA 1
ATOM 916 C C . TYR A 1 116 ? -6.961 -3.027 10.651 1.00 97.88 116 TYR A C 1
ATOM 918 O O . TYR A 1 116 ? -6.899 -2.857 11.868 1.00 97.88 116 TYR A O 1
ATOM 926 N N . LEU A 1 117 ? -7.958 -2.541 9.906 1.00 97.19 117 LEU A N 1
ATOM 927 C CA . LEU A 1 117 ? -9.004 -1.679 10.461 1.00 97.19 117 LEU A CA 1
ATOM 928 C C . LEU A 1 117 ? -9.786 -2.389 11.577 1.00 97.19 117 LEU A C 1
ATOM 930 O O . LEU A 1 117 ? -10.077 -1.793 12.614 1.00 97.19 117 LEU A O 1
ATOM 934 N N . PHE A 1 118 ? -10.041 -3.689 11.421 1.00 97.88 118 PHE A N 1
ATOM 935 C CA . PHE A 1 118 ? -10.622 -4.522 12.469 1.00 97.88 118 PHE A CA 1
ATOM 936 C C . PHE A 1 118 ? -9.672 -4.686 13.665 1.00 97.88 118 PHE A C 1
ATOM 938 O O . PHE A 1 118 ? -10.093 -4.557 14.815 1.00 97.88 118 PHE A O 1
ATOM 945 N N . ARG A 1 119 ? -8.374 -4.931 13.417 1.00 97.25 119 ARG A N 1
ATOM 946 C CA . ARG A 1 119 ? -7.341 -5.058 14.464 1.00 97.25 119 ARG A CA 1
ATOM 947 C C . ARG A 1 119 ? -7.260 -3.810 15.348 1.00 97.25 119 ARG A C 1
ATOM 949 O O . ARG A 1 119 ? -7.111 -3.949 16.562 1.00 97.25 119 ARG A O 1
ATOM 956 N N . VAL A 1 120 ? -7.397 -2.618 14.766 1.00 97.12 120 VAL A N 1
ATOM 957 C CA . VAL A 1 120 ? -7.398 -1.337 15.501 1.00 97.12 120 VAL A CA 1
ATOM 958 C C . VAL A 1 120 ? -8.793 -0.874 15.945 1.00 97.12 120 VAL A C 1
ATOM 960 O O . VAL A 1 120 ? -8.911 0.189 16.546 1.00 97.12 120 VAL A O 1
ATOM 963 N N . LYS A 1 121 ? -9.829 -1.700 15.737 1.00 97.12 121 LYS A N 1
ATOM 964 C CA . LYS A 1 121 ? -11.209 -1.500 16.213 1.00 97.12 121 LYS A CA 1
ATOM 965 C C . LYS A 1 121 ? -11.916 -0.268 15.628 1.00 97.12 121 LYS A C 1
ATOM 967 O O . LYS A 1 121 ? -12.609 0.443 16.354 1.00 97.12 121 LYS A O 1
ATOM 972 N N . VAL A 1 122 ? -11.777 -0.035 14.321 1.00 96.56 122 VAL A N 1
ATOM 973 C CA . VAL A 1 122 ? -12.595 0.963 13.610 1.00 96.56 122 VAL A CA 1
ATOM 974 C C . VAL A 1 122 ? -14.081 0.564 13.696 1.00 96.56 122 VAL A C 1
ATOM 976 O O . VAL A 1 122 ? -14.409 -0.545 13.265 1.00 96.56 122 VAL A O 1
ATOM 979 N N . PRO A 1 123 ? -14.979 1.412 14.242 1.00 94.81 123 PRO A N 1
ATOM 980 C CA . PRO A 1 123 ? -16.372 1.039 14.529 1.00 94.81 123 PRO A CA 1
ATOM 981 C C . PRO A 1 123 ? -17.168 0.510 13.328 1.00 94.81 123 PRO A C 1
ATOM 983 O O . PRO A 1 123 ? -18.001 -0.387 13.472 1.00 94.81 123 PRO A O 1
ATOM 986 N N . GLU A 1 124 ? -16.908 1.041 12.135 1.00 94.62 124 GLU A N 1
ATOM 987 C CA . GLU A 1 124 ? -17.598 0.685 10.893 1.00 94.62 124 GLU A CA 1
ATOM 988 C C . GLU A 1 124 ? -17.149 -0.681 10.344 1.00 94.62 124 GLU A C 1
ATOM 990 O O . GLU A 1 124 ? -17.874 -1.323 9.581 1.00 94.62 124 GLU A O 1
ATOM 995 N N . VAL A 1 125 ? -15.972 -1.169 10.753 1.00 95.56 125 VAL A N 1
ATOM 996 C CA . VAL A 1 125 ? -15.391 -2.425 10.267 1.00 95.56 125 VAL A CA 1
ATOM 997 C C . VAL A 1 125 ? -15.697 -3.554 11.243 1.00 95.56 125 VAL A C 1
ATOM 999 O O . VAL A 1 125 ? -14.988 -3.797 12.215 1.00 95.56 125 VAL A O 1
ATOM 1002 N N . ARG A 1 126 ? -16.764 -4.298 10.949 1.00 96.12 126 ARG A N 1
ATOM 1003 C CA . ARG A 1 126 ? -17.257 -5.384 11.816 1.00 96.12 126 ARG A CA 1
ATOM 1004 C C . ARG A 1 126 ? -16.542 -6.719 11.637 1.00 96.12 126 ARG A C 1
ATOM 1006 O O . ARG A 1 126 ? -16.697 -7.604 12.472 1.00 96.12 126 ARG A O 1
ATOM 1013 N N . THR A 1 127 ? -15.800 -6.898 10.547 1.00 96.88 127 THR A N 1
ATOM 1014 C CA . THR A 1 127 ? -15.121 -8.166 10.249 1.00 96.88 127 THR A CA 1
ATOM 1015 C C . THR A 1 127 ? -13.758 -7.901 9.608 1.00 96.88 127 THR A C 1
ATOM 1017 O O . THR A 1 127 ? -13.655 -6.965 8.814 1.00 96.88 127 THR A O 1
ATOM 1020 N N . PRO A 1 128 ? -12.735 -8.734 9.880 1.00 97.38 128 PRO A N 1
ATOM 1021 C CA . PRO A 1 128 ? -11.445 -8.657 9.198 1.00 97.38 128 PRO A CA 1
ATOM 1022 C C . PRO A 1 128 ? -11.447 -9.369 7.835 1.00 97.38 128 PRO A C 1
ATOM 1024 O O . PRO A 1 128 ? -10.423 -9.388 7.155 1.00 97.38 128 PRO A O 1
ATOM 1027 N N . TYR A 1 129 ? -12.546 -10.031 7.461 1.00 96.81 129 TYR A N 1
ATOM 1028 C CA . TYR A 1 129 ? -12.597 -10.931 6.313 1.00 96.81 129 TYR A CA 1
ATOM 1029 C C . TYR A 1 129 ? -12.876 -10.184 5.009 1.00 96.81 129 TYR A C 1
ATOM 1031 O O . TYR A 1 129 ? -13.679 -9.245 4.954 1.00 96.81 129 TYR A O 1
ATOM 1039 N N . CYS A 1 130 ? -12.210 -10.644 3.951 1.00 94.25 130 CYS A N 1
ATOM 1040 C CA . CYS A 1 130 ? -12.479 -10.203 2.593 1.00 94.25 130 CYS A CA 1
ATOM 1041 C C . CYS A 1 130 ? -13.883 -10.652 2.168 1.00 94.25 130 CYS A C 1
ATOM 1043 O O . CYS A 1 130 ? -14.373 -11.697 2.598 1.00 94.25 130 CYS A O 1
ATOM 1045 N N . GLU A 1 131 ? -14.516 -9.882 1.287 1.00 91.00 131 GLU A N 1
ATOM 1046 C CA . GLU A 1 131 ? -15.849 -10.191 0.750 1.00 91.00 131 GLU A CA 1
ATOM 1047 C C . GLU A 1 131 ? -15.893 -11.505 -0.034 1.00 91.00 131 GLU A C 1
ATOM 1049 O O . GLU A 1 131 ? -16.936 -12.147 -0.071 1.00 91.00 131 GLU A O 1
ATOM 1054 N N . CYS A 1 132 ? -14.759 -11.965 -0.572 1.00 90.50 132 CYS A N 1
ATOM 1055 C CA . CYS A 1 132 ? -14.670 -13.268 -1.230 1.00 90.50 132 CYS A CA 1
ATOM 1056 C C . CYS A 1 132 ? -14.841 -14.458 -0.258 1.00 90.50 132 CYS A C 1
ATOM 1058 O O . CYS A 1 132 ? -14.934 -15.606 -0.693 1.00 90.50 132 CYS A O 1
ATOM 1060 N N . GLY A 1 133 ? -14.801 -14.216 1.060 1.00 91.44 133 GLY A N 1
ATOM 1061 C CA . GLY A 1 133 ? -15.004 -15.221 2.107 1.00 91.44 133 GLY A CA 1
ATOM 1062 C C . GLY A 1 133 ? -13.842 -16.196 2.337 1.00 91.44 133 GLY A C 1
ATOM 1063 O O . GLY A 1 133 ? -13.937 -17.045 3.218 1.00 91.44 133 GLY A O 1
ATOM 1064 N N . ARG A 1 134 ? -12.732 -16.097 1.591 1.00 92.00 134 ARG A N 1
ATOM 1065 C CA . ARG A 1 134 ? -11.624 -17.077 1.652 1.00 92.00 134 ARG A CA 1
ATOM 1066 C C . ARG A 1 134 ? -10.494 -16.726 2.617 1.00 92.00 134 ARG A C 1
ATOM 1068 O O . ARG A 1 134 ? -9.561 -17.509 2.773 1.00 92.00 134 ARG A O 1
ATOM 1075 N N . GLY A 1 135 ? -10.537 -15.558 3.248 1.00 94.44 135 GLY A N 1
ATOM 1076 C CA . GLY A 1 135 ? -9.482 -15.142 4.161 1.00 94.44 135 GLY A CA 1
ATOM 1077 C C . GLY A 1 135 ? -9.657 -13.735 4.707 1.00 94.44 135 GLY A C 1
ATOM 1078 O O . GLY A 1 135 ? -10.609 -13.022 4.382 1.00 94.44 135 GLY A O 1
ATOM 1079 N N . ARG A 1 136 ? -8.718 -13.346 5.571 1.00 96.94 136 ARG A N 1
ATOM 1080 C CA . ARG A 1 136 ? -8.590 -11.972 6.064 1.00 96.94 136 ARG A CA 1
ATOM 1081 C C . ARG A 1 136 ? -8.184 -11.050 4.922 1.00 96.94 136 ARG A C 1
ATOM 1083 O O . ARG A 1 136 ? -7.359 -11.423 4.091 1.00 96.94 136 ARG A O 1
ATOM 1090 N N . GLU A 1 137 ? -8.749 -9.851 4.880 1.00 96.12 137 GLU A N 1
ATOM 1091 C CA . GLU A 1 137 ? -8.435 -8.883 3.834 1.00 96.12 137 GLU A CA 1
ATOM 1092 C C . GLU A 1 137 ? -7.093 -8.201 4.116 1.00 96.12 137 GLU A C 1
ATOM 1094 O O . GLU A 1 137 ? -7.014 -7.189 4.811 1.00 96.12 137 GLU A O 1
ATOM 1099 N N . THR A 1 138 ? -6.029 -8.788 3.576 1.00 96.62 138 THR A N 1
ATOM 1100 C CA . THR A 1 138 ? -4.664 -8.254 3.584 1.00 96.62 138 THR A CA 1
ATOM 1101 C C . THR A 1 138 ? -4.192 -7.996 2.153 1.00 96.62 138 THR A C 1
ATOM 1103 O O . THR A 1 138 ? -4.778 -8.509 1.198 1.00 96.62 138 THR A O 1
ATOM 1106 N N . VAL A 1 139 ? -3.098 -7.245 1.982 1.00 95.56 139 VAL A N 1
ATOM 1107 C CA . VAL A 1 139 ? -2.475 -7.052 0.657 1.00 95.56 139 VAL A CA 1
ATOM 1108 C C . VAL A 1 139 ? -2.103 -8.396 0.038 1.00 95.56 139 VAL A C 1
ATOM 1110 O O . VAL A 1 139 ? -2.345 -8.625 -1.141 1.00 95.56 139 VAL A O 1
ATOM 1113 N N . GLU A 1 140 ? -1.559 -9.304 0.846 1.00 95.12 140 GLU A N 1
ATOM 1114 C CA . GLU A 1 140 ? -1.239 -10.657 0.405 1.00 95.12 140 GLU A CA 1
ATOM 1115 C C . GLU A 1 140 ? -2.475 -11.401 -0.080 1.00 95.12 140 GLU A C 1
ATOM 1117 O O . GLU A 1 140 ? -2.450 -11.979 -1.162 1.00 95.12 140 GLU A O 1
ATOM 1122 N N . HIS A 1 141 ? -3.564 -11.361 0.687 1.00 94.69 141 HIS A N 1
ATOM 1123 C CA . HIS A 1 141 ? -4.794 -12.001 0.266 1.00 94.69 141 HIS A CA 1
ATOM 1124 C C . HIS A 1 141 ? -5.279 -11.431 -1.066 1.00 94.69 141 HIS A C 1
ATOM 1126 O O . HIS A 1 141 ? -5.479 -12.196 -2.000 1.00 94.69 141 HIS A O 1
ATOM 1132 N N . LEU A 1 142 ? -5.389 -10.108 -1.189 1.00 92.38 142 LEU A N 1
ATOM 1133 C CA . LEU A 1 142 ? -5.879 -9.457 -2.404 1.00 92.38 142 LEU A CA 1
ATOM 1134 C C . LEU A 1 142 ? -5.018 -9.742 -3.645 1.00 92.38 142 LEU A C 1
ATOM 1136 O O . LEU A 1 142 ? -5.569 -9.944 -4.721 1.00 92.38 142 LEU A O 1
ATOM 1140 N N . VAL A 1 143 ? -3.692 -9.771 -3.497 1.00 91.69 143 VAL A N 1
ATOM 1141 C CA . VAL A 1 143 ? -2.749 -9.917 -4.620 1.00 91.69 143 VAL A CA 1
ATOM 1142 C C . VAL A 1 143 ? -2.466 -11.382 -4.972 1.00 91.69 143 VAL A C 1
ATOM 1144 O O . VAL A 1 143 ? -2.192 -11.688 -6.129 1.00 91.69 143 VAL A O 1
ATOM 1147 N N . VAL A 1 144 ? -2.489 -12.291 -3.996 1.00 91.69 144 VAL A N 1
ATOM 1148 C CA . VAL A 1 144 ? -2.009 -13.673 -4.181 1.00 91.69 144 VAL A CA 1
ATOM 1149 C C . VAL A 1 144 ? -3.139 -14.696 -4.125 1.00 91.69 144 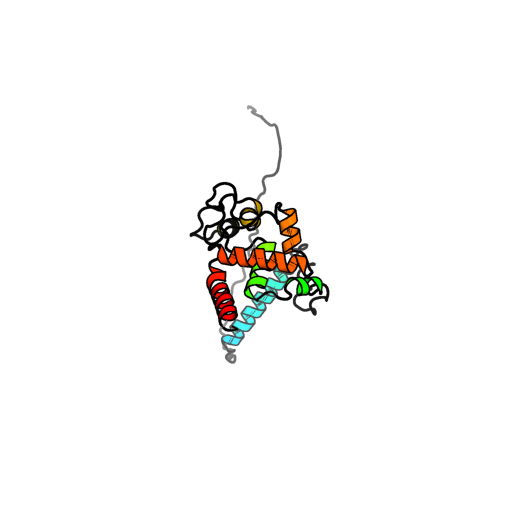VAL A C 1
ATOM 1151 O O . VAL A 1 144 ? -3.150 -15.645 -4.905 1.00 91.69 144 VAL A O 1
ATOM 1154 N N . TRP A 1 145 ? -4.084 -14.530 -3.199 1.00 90.75 145 TRP A N 1
ATOM 1155 C CA . TRP A 1 145 ? -5.013 -15.600 -2.815 1.00 90.75 145 TRP A CA 1
ATOM 1156 C C . TRP A 1 145 ? -6.473 -15.328 -3.174 1.00 90.75 145 TRP A C 1
ATOM 1158 O O . TRP A 1 145 ? -7.286 -16.254 -3.166 1.00 90.75 145 TRP A O 1
ATOM 1168 N N . CYS A 1 146 ? -6.832 -14.073 -3.437 1.00 90.44 146 CYS A N 1
ATOM 1169 C CA . CYS A 1 146 ? -8.212 -13.678 -3.643 1.00 90.44 146 CYS A CA 1
ATOM 1170 C C . CYS A 1 146 ? -8.695 -14.182 -5.011 1.00 90.44 146 CYS A C 1
ATOM 1172 O O . CYS A 1 146 ? -8.122 -13.801 -6.032 1.00 90.44 146 CYS A O 1
ATOM 1174 N N . PRO A 1 147 ? -9.742 -15.024 -5.057 1.00 85.44 147 PRO A N 1
ATOM 1175 C CA . PRO A 1 147 ? -10.299 -15.523 -6.314 1.00 85.44 147 PRO A CA 1
ATOM 1176 C C . PRO A 1 147 ? -11.132 -14.463 -7.045 1.00 85.44 147 PRO A C 1
ATOM 1178 O O . PRO A 1 147 ? -11.345 -14.582 -8.245 1.00 85.44 147 PRO A O 1
ATOM 1181 N N . ASP A 1 148 ? -11.625 -13.472 -6.303 1.00 82.12 148 ASP A N 1
ATOM 1182 C CA . ASP A 1 148 ? -12.520 -12.422 -6.776 1.00 82.12 148 ASP A CA 1
ATOM 1183 C C . ASP A 1 148 ? -12.080 -11.081 -6.170 1.00 82.12 148 ASP A C 1
ATOM 1185 O O . ASP A 1 148 ? -12.680 -10.571 -5.216 1.00 82.12 148 ASP A O 1
ATOM 1189 N N . PRO A 1 149 ? -10.915 -10.564 -6.595 1.00 75.38 149 PRO A N 1
ATOM 1190 C CA . PRO A 1 149 ? -10.447 -9.279 -6.123 1.00 75.38 149 PRO A CA 1
ATOM 1191 C C . PRO A 1 149 ? -11.332 -8.164 -6.716 1.00 75.38 149 PRO A C 1
ATOM 1193 O O . PRO A 1 149 ? -11.858 -8.307 -7.818 1.00 75.38 149 PRO A O 1
ATOM 1196 N N . PRO A 1 150 ? -11.521 -7.048 -5.994 1.00 70.81 150 PRO A N 1
ATOM 1197 C CA . PRO A 1 150 ? -12.567 -6.072 -6.291 1.00 70.81 150 PRO A CA 1
ATOM 1198 C C . PRO A 1 150 ? -12.534 -5.523 -7.730 1.00 70.81 150 PRO A C 1
ATOM 1200 O O . PRO A 1 150 ? -11.486 -5.228 -8.306 1.00 70.81 150 PRO A O 1
ATOM 1203 N N . LEU A 1 151 ? -13.747 -5.372 -8.269 1.00 57.00 151 LEU A N 1
ATOM 1204 C CA . LEU A 1 151 ? -14.114 -5.379 -9.691 1.00 57.00 151 LEU A CA 1
ATOM 1205 C C . LEU A 1 151 ? -13.643 -4.194 -10.551 1.00 57.00 151 LEU A C 1
ATOM 1207 O O . LEU A 1 151 ? -13.872 -4.212 -11.757 1.00 57.00 151 LEU A O 1
ATOM 1211 N N . GLN A 1 152 ? -13.005 -3.159 -9.995 1.00 61.00 152 GLN A N 1
ATOM 1212 C CA . GLN A 1 152 ? -12.642 -1.981 -10.802 1.00 61.00 152 GLN A CA 1
ATOM 1213 C C . GLN A 1 152 ? -11.522 -2.279 -11.814 1.00 61.00 152 GLN A C 1
ATOM 1215 O O . GLN A 1 152 ? -11.464 -1.640 -12.864 1.00 61.00 152 GLN A O 1
ATOM 1220 N N . ARG A 1 153 ? -10.668 -3.283 -11.554 1.00 64.06 153 ARG A N 1
ATOM 1221 C CA . ARG A 1 153 ? -9.687 -3.784 -12.530 1.00 64.06 153 ARG A CA 1
ATOM 1222 C C . ARG A 1 153 ? -9.190 -5.189 -12.150 1.00 64.06 153 ARG A C 1
ATOM 1224 O O . ARG A 1 153 ? -8.658 -5.338 -11.050 1.00 64.06 153 ARG A O 1
ATOM 1231 N N . PRO A 1 154 ? -9.289 -6.212 -13.021 1.00 66.62 154 PRO A N 1
ATOM 1232 C CA . PRO A 1 154 ? -8.771 -7.547 -12.720 1.00 66.62 154 PRO A CA 1
ATOM 1233 C C . PRO A 1 154 ? -7.259 -7.531 -12.459 1.00 66.62 154 PRO A C 1
ATOM 1235 O O . PRO A 1 154 ? -6.490 -6.949 -13.228 1.00 66.62 154 PRO A O 1
ATOM 1238 N N . TRP A 1 155 ? -6.827 -8.181 -11.378 1.00 80.00 155 TRP A N 1
ATOM 1239 C CA . TRP A 1 155 ? -5.412 -8.410 -11.093 1.00 80.00 155 TRP A CA 1
ATOM 1240 C C . TRP A 1 155 ? -4.904 -9.628 -11.872 1.00 80.00 155 TRP A C 1
ATOM 1242 O O . TRP A 1 155 ? -5.377 -10.744 -11.664 1.00 80.00 155 TRP A O 1
ATOM 1252 N N . ASP A 1 156 ? -3.910 -9.439 -12.743 1.00 73.44 156 ASP A N 1
ATOM 1253 C CA . ASP A 1 156 ? -3.221 -10.559 -13.394 1.00 73.44 156 ASP A CA 1
ATOM 1254 C C . ASP A 1 156 ? -2.143 -11.137 -12.462 1.00 73.44 156 ASP A C 1
ATOM 1256 O O . ASP A 1 156 ? -0.976 -10.735 -12.484 1.00 73.44 156 ASP A O 1
ATOM 1260 N N . GLY A 1 157 ? -2.556 -12.081 -11.613 1.00 68.75 157 GLY A N 1
ATOM 1261 C CA . GLY A 1 157 ? -1.723 -12.716 -10.584 1.00 68.75 157 GLY A CA 1
ATOM 1262 C C . GLY A 1 157 ? -0.681 -13.720 -11.090 1.00 68.75 157 GLY A C 1
ATOM 1263 O O . GLY A 1 157 ? -0.036 -14.389 -10.286 1.00 68.75 157 GLY A O 1
ATOM 1264 N N . ARG A 1 158 ? -0.464 -13.851 -12.407 1.00 77.00 158 ARG A N 1
ATOM 1265 C CA . ARG A 1 158 ? 0.482 -14.842 -12.965 1.00 77.00 158 ARG A CA 1
ATOM 1266 C C . ARG A 1 158 ? 1.926 -14.649 -12.507 1.00 77.00 158 ARG A C 1
ATOM 1268 O O . ARG A 1 158 ? 2.687 -15.619 -12.522 1.00 77.00 158 ARG A O 1
ATOM 1275 N N . GLU A 1 159 ? 2.299 -13.429 -12.135 1.00 80.94 159 GLU A N 1
ATOM 1276 C CA . GLU A 1 159 ? 3.675 -13.045 -11.799 1.00 80.94 159 GLU A CA 1
ATOM 1277 C C . GLU A 1 159 ? 3.962 -13.065 -10.288 1.00 80.94 159 GLU A C 1
ATOM 1279 O O . GLU A 1 159 ? 5.121 -13.191 -9.900 1.00 80.94 159 GLU A O 1
ATOM 1284 N N . ILE A 1 160 ? 2.932 -12.976 -9.436 1.00 89.12 160 ILE A N 1
ATOM 1285 C CA . ILE A 1 160 ? 3.052 -13.001 -7.970 1.00 89.12 160 ILE A CA 1
ATOM 1286 C C . ILE A 1 160 ? 2.150 -14.115 -7.441 1.00 89.12 160 ILE A C 1
ATOM 1288 O O . ILE A 1 160 ? 0.965 -13.903 -7.202 1.00 89.12 160 ILE A O 1
ATOM 1292 N N . ARG A 1 161 ? 2.713 -15.317 -7.284 1.00 88.50 161 ARG A N 1
ATOM 1293 C CA . ARG A 1 161 ? 1.941 -16.537 -6.981 1.00 88.50 161 ARG A CA 1
ATOM 1294 C C . ARG A 1 161 ? 2.020 -16.971 -5.525 1.00 88.50 161 ARG A C 1
ATOM 1296 O O . ARG A 1 161 ? 1.347 -17.916 -5.128 1.00 88.50 161 ARG A O 1
ATOM 1303 N N . SER A 1 162 ? 2.870 -16.325 -4.738 1.00 92.56 162 SER A N 1
ATOM 1304 C CA . SER A 1 162 ? 3.091 -16.681 -3.344 1.00 92.56 162 SER A CA 1
ATOM 1305 C C . SER A 1 162 ? 3.360 -15.456 -2.476 1.00 92.56 162 SER A C 1
ATOM 1307 O O . SER A 1 162 ? 3.797 -14.405 -2.955 1.00 92.56 162 SER A O 1
ATOM 1309 N N . HIS A 1 163 ? 3.185 -15.629 -1.163 1.00 92.44 163 HIS A N 1
ATOM 1310 C CA . HIS A 1 163 ? 3.655 -14.680 -0.152 1.00 92.44 163 HIS A CA 1
ATOM 1311 C C . HIS A 1 163 ? 5.119 -14.281 -0.384 1.00 92.44 163 HIS A C 1
ATOM 1313 O O . HIS A 1 163 ? 5.478 -13.107 -0.294 1.00 92.44 163 HIS A O 1
ATOM 1319 N N . ARG A 1 164 ? 5.974 -15.264 -0.701 1.00 92.75 164 ARG A N 1
ATOM 1320 C CA . ARG A 1 164 ? 7.404 -15.043 -0.924 1.00 92.75 164 ARG A CA 1
ATOM 1321 C C . ARG A 1 164 ? 7.636 -14.120 -2.115 1.00 92.75 164 ARG A C 1
ATOM 1323 O O . ARG A 1 164 ? 8.392 -13.165 -1.972 1.00 92.75 164 ARG A O 1
ATOM 1330 N N . ASP A 1 165 ? 6.958 -14.359 -3.236 1.00 92.12 165 ASP A N 1
ATOM 1331 C CA . ASP A 1 165 ? 7.077 -13.514 -4.431 1.00 92.12 165 ASP A CA 1
ATOM 1332 C C . ASP A 1 165 ? 6.639 -12.080 -4.132 1.00 92.12 165 ASP A C 1
ATOM 1334 O O . ASP A 1 165 ? 7.339 -11.127 -4.480 1.00 92.12 165 ASP A O 1
ATOM 1338 N N . LEU A 1 166 ? 5.524 -11.923 -3.410 1.00 92.62 166 LEU A N 1
ATOM 1339 C CA . LEU A 1 166 ? 5.024 -10.613 -3.008 1.00 92.62 166 LEU A CA 1
ATOM 1340 C C . LEU A 1 166 ? 6.042 -9.878 -2.131 1.00 92.62 166 LEU A C 1
ATOM 1342 O O . LEU A 1 166 ? 6.360 -8.718 -2.388 1.00 92.62 166 LEU A O 1
ATOM 1346 N N . GLN A 1 167 ? 6.599 -10.545 -1.119 1.00 92.38 167 GLN A N 1
ATOM 1347 C CA . GLN A 1 167 ? 7.616 -9.941 -0.259 1.00 92.38 167 GLN A CA 1
ATOM 1348 C C . GLN A 1 167 ? 8.894 -9.606 -1.034 1.00 92.38 167 GLN A C 1
ATOM 1350 O O . GLN A 1 167 ? 9.487 -8.554 -0.789 1.00 92.38 167 GLN A O 1
ATOM 1355 N N . THR A 1 168 ? 9.304 -10.446 -1.988 1.00 92.19 168 THR A N 1
ATOM 1356 C CA . THR A 1 168 ? 10.443 -10.169 -2.871 1.00 92.19 168 THR A CA 1
ATOM 1357 C C . THR A 1 168 ? 10.200 -8.924 -3.719 1.00 92.19 168 THR A C 1
ATOM 1359 O O . THR A 1 168 ? 11.099 -8.092 -3.820 1.00 92.19 168 THR A O 1
ATOM 1362 N N . VAL A 1 169 ? 8.995 -8.741 -4.267 1.00 92.56 169 VAL A N 1
ATOM 1363 C CA . VAL A 1 169 ? 8.625 -7.528 -5.013 1.00 92.56 169 VAL A CA 1
ATOM 1364 C C . VAL A 1 169 ? 8.619 -6.305 -4.096 1.00 92.56 169 VAL A C 1
ATOM 1366 O O . VAL A 1 169 ? 9.331 -5.341 -4.366 1.00 92.56 169 VAL A O 1
ATOM 1369 N N . LEU A 1 170 ? 7.875 -6.344 -2.985 1.00 92.75 170 LEU A N 1
ATOM 1370 C CA . LEU A 1 170 ? 7.697 -5.186 -2.100 1.00 92.75 170 LEU A CA 1
ATOM 1371 C C . LEU A 1 170 ? 8.991 -4.763 -1.387 1.00 92.75 170 LEU A C 1
ATOM 1373 O O . LEU A 1 170 ? 9.150 -3.599 -1.023 1.00 92.75 170 LEU A O 1
ATOM 1377 N N . ARG A 1 171 ? 9.923 -5.691 -1.144 1.00 91.19 171 ARG A N 1
ATOM 1378 C CA . ARG A 1 171 ? 11.223 -5.393 -0.512 1.00 91.19 171 ARG A CA 1
ATOM 1379 C C . ARG A 1 171 ? 12.341 -5.176 -1.524 1.00 91.19 171 ARG A C 1
ATOM 1381 O O . ARG A 1 171 ? 13.381 -4.638 -1.134 1.00 91.19 171 ARG A O 1
ATOM 1388 N N . GLY A 1 172 ? 12.127 -5.597 -2.766 1.00 87.88 172 GLY A N 1
ATOM 1389 C CA . GLY A 1 172 ? 13.111 -5.597 -3.832 1.00 87.88 172 GLY A CA 1
ATOM 1390 C C . GLY A 1 172 ? 13.582 -4.198 -4.207 1.00 87.88 172 GLY A C 1
ATOM 1391 O O . GLY A 1 172 ? 12.858 -3.212 -4.098 1.00 87.88 172 GLY A O 1
ATOM 1392 N N . VAL A 1 173 ? 14.822 -4.137 -4.676 1.00 86.88 173 VAL A N 1
ATOM 1393 C CA . VAL A 1 173 ? 15.443 -2.947 -5.270 1.00 86.88 173 VAL A CA 1
ATOM 1394 C C . VAL A 1 173 ? 15.791 -3.242 -6.731 1.00 86.88 173 VAL A C 1
ATOM 1396 O O . VAL A 1 173 ? 15.829 -4.406 -7.141 1.00 86.88 173 VAL A O 1
ATOM 1399 N N . GLY A 1 174 ? 15.996 -2.198 -7.535 1.00 87.38 174 GLY A N 1
ATOM 1400 C CA . GLY A 1 174 ? 16.339 -2.313 -8.956 1.00 87.38 174 GLY A CA 1
ATOM 1401 C C . GLY A 1 174 ? 15.145 -2.234 -9.916 1.00 87.38 174 GLY A C 1
ATOM 1402 O O . GLY A 1 174 ? 13.980 -2.261 -9.519 1.00 87.38 174 GLY A O 1
ATOM 1403 N N . ALA A 1 175 ? 15.441 -2.109 -11.213 1.00 86.25 175 ALA A N 1
ATOM 1404 C CA . ALA A 1 175 ? 14.454 -1.786 -12.250 1.00 86.25 175 ALA A CA 1
ATOM 1405 C C . ALA A 1 175 ? 13.317 -2.816 -12.373 1.00 86.25 175 ALA A C 1
ATOM 1407 O O . ALA A 1 175 ? 12.156 -2.436 -12.523 1.00 86.25 175 ALA A O 1
ATOM 1408 N N . ARG A 1 176 ? 13.626 -4.118 -12.267 1.00 87.19 176 ARG A N 1
ATOM 1409 C CA . ARG A 1 176 ? 12.612 -5.184 -12.316 1.00 87.19 176 ARG A CA 1
ATOM 1410 C C . ARG A 1 176 ? 11.617 -5.035 -11.166 1.00 87.19 176 ARG A C 1
ATOM 1412 O O . ARG A 1 176 ? 10.424 -4.910 -11.420 1.00 87.19 176 ARG A O 1
ATOM 1419 N N . SER A 1 177 ? 12.113 -4.984 -9.929 1.00 88.38 177 SER A N 1
ATOM 1420 C CA . SER A 1 177 ? 11.297 -4.827 -8.719 1.00 88.38 177 SER A CA 1
ATOM 1421 C C . SER A 1 177 ? 10.438 -3.566 -8.784 1.00 88.38 177 SER A C 1
ATOM 1423 O O . SER A 1 177 ? 9.243 -3.644 -8.532 1.00 88.38 177 SER A O 1
ATOM 1425 N N . ARG A 1 178 ? 11.000 -2.429 -9.224 1.00 90.12 178 ARG A N 1
ATOM 1426 C CA . ARG A 1 178 ? 10.263 -1.162 -9.373 1.00 90.12 178 ARG A CA 1
ATOM 1427 C C . ARG A 1 178 ? 9.064 -1.269 -10.313 1.00 90.12 178 ARG A C 1
ATOM 1429 O O . ARG A 1 178 ? 7.990 -0.783 -9.970 1.00 90.12 178 ARG A O 1
ATOM 1436 N N . ARG A 1 179 ? 9.212 -1.933 -11.466 1.00 90.00 179 ARG A N 1
ATOM 1437 C CA . ARG A 1 179 ? 8.084 -2.154 -12.390 1.00 90.00 179 ARG A CA 1
ATOM 1438 C C . ARG A 1 179 ? 6.963 -2.954 -11.728 1.00 90.00 179 ARG A C 1
ATOM 1440 O O . ARG A 1 179 ? 5.806 -2.550 -11.796 1.00 90.00 179 ARG A O 1
ATOM 1447 N N . PHE A 1 180 ? 7.312 -4.044 -11.044 1.00 91.12 180 PHE A N 1
ATOM 1448 C CA . PHE A 1 180 ? 6.336 -4.868 -10.327 1.00 91.12 180 PHE A CA 1
ATOM 1449 C C . PHE A 1 180 ? 5.678 -4.118 -9.169 1.00 91.12 180 PHE A C 1
ATOM 1451 O O . PHE A 1 180 ? 4.461 -4.175 -9.024 1.00 91.12 180 PHE A O 1
ATOM 1458 N N . VAL A 1 181 ? 6.455 -3.364 -8.389 1.00 94.44 181 VAL A N 1
ATOM 1459 C CA . VAL A 1 181 ? 5.944 -2.518 -7.306 1.00 94.44 181 VAL A CA 1
ATOM 1460 C C . VAL A 1 181 ? 4.936 -1.511 -7.854 1.00 94.44 181 VAL A C 1
ATOM 1462 O O . VAL A 1 181 ? 3.820 -1.457 -7.356 1.00 94.44 181 VAL A O 1
ATOM 1465 N N . ARG A 1 182 ? 5.256 -0.777 -8.926 1.00 92.81 182 ARG A N 1
ATOM 1466 C CA . ARG A 1 182 ? 4.312 0.173 -9.543 1.00 92.81 182 ARG A CA 1
ATOM 1467 C C . ARG A 1 182 ? 3.031 -0.510 -10.027 1.00 92.81 182 ARG A C 1
ATOM 1469 O O . ARG A 1 182 ? 1.953 0.040 -9.824 1.00 92.81 182 ARG A O 1
ATOM 1476 N N . LYS A 1 183 ? 3.134 -1.714 -10.601 1.00 91.75 183 LYS A N 1
ATOM 1477 C CA . LYS A 1 183 ? 1.974 -2.516 -11.026 1.00 91.75 183 LYS A CA 1
ATOM 1478 C C . LYS A 1 183 ? 1.086 -2.901 -9.835 1.00 91.75 183 LYS A C 1
ATOM 1480 O O . LYS A 1 183 ? -0.116 -2.666 -9.890 1.00 91.75 183 LYS A O 1
ATOM 1485 N N . VAL A 1 184 ? 1.669 -3.424 -8.752 1.00 93.12 184 VAL A N 1
ATOM 1486 C CA . VAL A 1 184 ? 0.939 -3.797 -7.523 1.00 93.12 184 VAL A CA 1
ATOM 1487 C C . VAL A 1 184 ? 0.294 -2.577 -6.868 1.00 93.12 184 VAL A C 1
ATOM 1489 O O . VAL A 1 184 ? -0.892 -2.600 -6.563 1.00 93.12 184 VAL A O 1
ATOM 1492 N N . LEU A 1 185 ? 1.058 -1.502 -6.658 1.00 94.56 185 LEU A N 1
ATOM 1493 C CA . LEU A 1 185 ? 0.574 -0.299 -5.978 1.00 94.56 185 LEU A CA 1
ATOM 1494 C C . LEU A 1 185 ? -0.505 0.412 -6.792 1.00 94.56 185 LEU A C 1
ATOM 1496 O O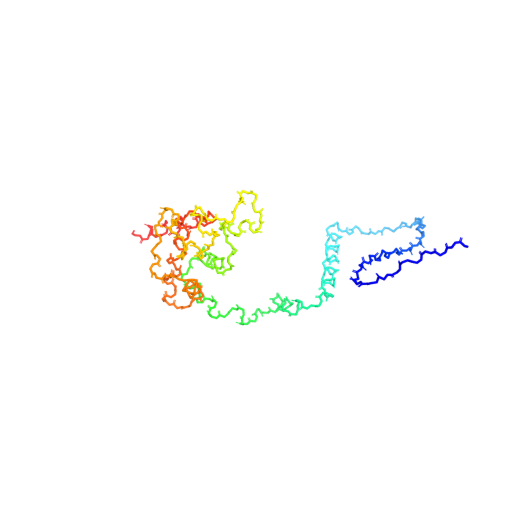 . LEU A 1 185 ? -1.522 0.805 -6.232 1.00 94.56 185 LEU A O 1
ATOM 1500 N N . GLY A 1 186 ? -0.312 0.535 -8.108 1.00 92.00 186 GLY A N 1
ATOM 1501 C CA . GLY A 1 186 ? -1.314 1.118 -8.992 1.00 92.00 186 GLY A CA 1
ATOM 1502 C C . GLY A 1 186 ? -2.611 0.317 -8.977 1.00 92.00 186 GLY A C 1
ATOM 1503 O O . GLY A 1 186 ? -3.681 0.898 -8.842 1.00 92.00 186 GLY A O 1
ATOM 1504 N N . TRP A 1 187 ? -2.514 -1.014 -9.021 1.00 91.88 187 TRP A N 1
ATOM 1505 C CA . TRP A 1 187 ? -3.683 -1.877 -8.893 1.00 91.88 187 TRP A CA 1
ATOM 1506 C C . TRP A 1 187 ? -4.377 -1.739 -7.528 1.00 91.88 187 TRP A C 1
ATOM 1508 O O . TRP A 1 187 ? -5.596 -1.623 -7.473 1.00 91.88 187 TRP A O 1
ATOM 1518 N N . LEU A 1 188 ? -3.625 -1.690 -6.423 1.00 92.94 188 LEU A N 1
ATOM 1519 C CA . LEU A 1 188 ? -4.193 -1.483 -5.085 1.00 92.94 188 LEU A CA 1
ATOM 1520 C C . LEU A 1 188 ? -4.936 -0.146 -4.975 1.00 92.94 188 LEU A C 1
ATOM 1522 O O . LEU A 1 188 ? -6.011 -0.100 -4.380 1.00 92.94 188 LEU A O 1
ATOM 1526 N N . MET A 1 189 ? -4.398 0.924 -5.564 1.00 92.38 189 MET A N 1
ATOM 1527 C CA . MET A 1 189 ? -5.076 2.223 -5.626 1.00 92.38 189 MET A CA 1
ATOM 1528 C C . MET A 1 189 ? -6.348 2.172 -6.485 1.00 92.38 189 MET A C 1
ATOM 1530 O O . MET A 1 189 ? -7.350 2.777 -6.113 1.00 92.38 189 MET A O 1
ATOM 1534 N N . ASP A 1 190 ? -6.329 1.414 -7.586 1.00 89.88 190 ASP A N 1
ATOM 1535 C CA . ASP A 1 190 ? -7.490 1.206 -8.468 1.00 89.88 190 ASP A CA 1
ATOM 1536 C C . ASP A 1 190 ? -8.533 0.241 -7.879 1.00 89.88 190 ASP A C 1
ATOM 1538 O O . ASP A 1 190 ? -9.670 0.214 -8.329 1.00 89.88 190 ASP A O 1
ATOM 1542 N N . SER A 1 191 ? -8.176 -0.559 -6.871 1.00 87.94 191 SER A N 1
ATOM 1543 C CA . SER A 1 191 ? -9.031 -1.628 -6.329 1.00 87.94 191 SER A CA 1
ATOM 1544 C C . SER A 1 191 ? -10.323 -1.133 -5.663 1.00 87.94 191 SER A C 1
ATOM 1546 O O . SER A 1 191 ? -11.218 -1.925 -5.375 1.00 87.94 191 SER A O 1
ATOM 1548 N N . GLY A 1 192 ? -10.412 0.161 -5.343 1.00 88.00 192 GLY A N 1
ATOM 1549 C CA . GLY A 1 192 ? -11.530 0.749 -4.604 1.00 88.00 192 GLY A CA 1
ATOM 1550 C C . GLY A 1 192 ? -11.563 0.416 -3.105 1.00 88.00 192 GLY A C 1
ATOM 1551 O O . GLY A 1 192 ? -12.458 0.892 -2.411 1.00 88.00 192 GLY A O 1
ATOM 1552 N N . ARG A 1 193 ? -10.601 -0.359 -2.579 1.00 90.06 193 ARG A N 1
ATOM 1553 C CA . ARG A 1 193 ? -10.509 -0.681 -1.138 1.00 90.06 193 ARG A CA 1
ATOM 1554 C C . ARG A 1 193 ? -9.839 0.412 -0.316 1.00 90.06 193 ARG A C 1
ATOM 1556 O O . ARG A 1 193 ? -10.185 0.599 0.843 1.00 90.06 193 ARG A O 1
ATOM 1563 N N . LEU A 1 194 ? -8.893 1.125 -0.920 1.00 93.19 194 LEU A N 1
ATOM 1564 C CA . LEU A 1 194 ? -8.046 2.103 -0.244 1.00 93.19 194 LEU A CA 1
ATOM 1565 C C . LEU A 1 194 ? -8.518 3.527 -0.546 1.00 93.19 194 LEU A C 1
ATOM 1567 O O . LEU A 1 194 ? -7.966 4.230 -1.399 1.00 93.19 194 LEU A O 1
ATOM 1571 N N . LEU A 1 195 ? -9.593 3.937 0.128 1.00 89.62 195 LEU A N 1
ATOM 1572 C CA . LEU A 1 195 ? -10.242 5.231 -0.097 1.00 89.62 195 LEU A CA 1
ATOM 1573 C C . LEU A 1 195 ? -9.300 6.414 0.166 1.00 89.62 195 LEU A C 1
ATOM 1575 O O . LEU A 1 195 ? -9.400 7.438 -0.512 1.00 89.62 195 LEU A O 1
ATOM 1579 N N . GLU A 1 196 ? -8.352 6.258 1.089 1.00 92.94 196 GLU A N 1
ATOM 1580 C CA . GLU A 1 196 ? -7.357 7.264 1.456 1.00 92.94 196 GLU A CA 1
ATOM 1581 C C . GLU A 1 196 ? -6.425 7.654 0.294 1.00 92.94 196 GLU A C 1
ATOM 1583 O O . GLU A 1 196 ? -5.906 8.770 0.270 1.00 92.94 196 GLU A O 1
ATOM 1588 N N . TYR A 1 197 ? -6.262 6.787 -0.713 1.00 94.31 197 TYR A N 1
ATOM 1589 C CA . TYR A 1 197 ? -5.435 7.059 -1.895 1.00 94.31 197 TYR A CA 1
ATOM 1590 C C . TYR A 1 197 ? -6.237 7.529 -3.115 1.00 94.31 197 TYR A C 1
ATOM 1592 O O . TYR A 1 197 ? -5.642 7.889 -4.131 1.00 94.31 197 TYR A O 1
ATOM 1600 N N . ARG A 1 198 ? -7.573 7.593 -3.035 1.00 91.56 198 ARG A N 1
ATOM 1601 C CA . ARG A 1 198 ? -8.440 7.894 -4.188 1.00 91.56 198 ARG A CA 1
ATOM 1602 C C . ARG A 1 198 ? -8.156 9.257 -4.824 1.00 91.56 198 ARG 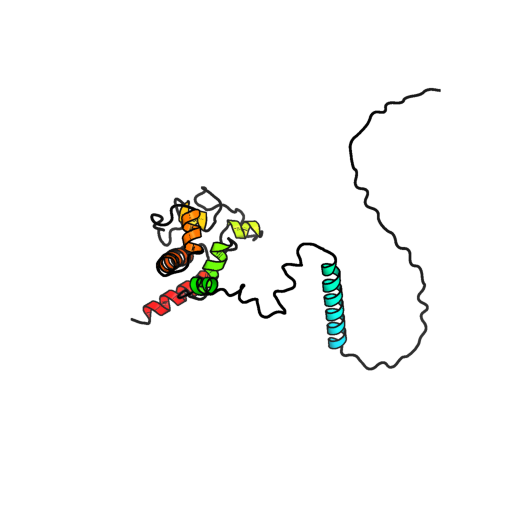A C 1
ATOM 1604 O O . ARG A 1 198 ? -8.168 9.371 -6.047 1.00 91.56 198 ARG A O 1
ATOM 1611 N N . LEU A 1 199 ? -7.925 10.294 -4.013 1.00 92.88 199 LEU A N 1
ATOM 1612 C CA . LEU A 1 199 ? -7.611 11.633 -4.525 1.00 92.88 199 LEU A CA 1
ATOM 1613 C C . LEU A 1 199 ? -6.236 11.656 -5.196 1.00 92.88 199 LEU A C 1
ATOM 1615 O O . LEU A 1 199 ? -6.116 12.124 -6.321 1.00 92.88 199 LEU A O 1
ATOM 1619 N N . ALA A 1 200 ? -5.221 11.105 -4.527 1.00 93.25 200 ALA A N 1
ATOM 1620 C CA . ALA A 1 200 ? -3.873 11.039 -5.077 1.00 93.25 200 ALA A CA 1
ATOM 1621 C C . ALA A 1 200 ? -3.849 10.276 -6.408 1.00 93.25 200 ALA A C 1
ATOM 1623 O O . ALA A 1 200 ? -3.238 10.736 -7.365 1.00 93.25 200 ALA A O 1
ATOM 1624 N N . ARG A 1 201 ? -4.584 9.161 -6.493 1.00 91.50 201 ARG A N 1
ATOM 1625 C CA . ARG A 1 201 ? -4.712 8.375 -7.720 1.00 91.50 201 ARG A CA 1
ATOM 1626 C C . ARG A 1 201 ? -5.349 9.161 -8.864 1.00 91.50 201 ARG A C 1
ATOM 1628 O O . ARG A 1 201 ? -4.905 9.034 -9.996 1.00 91.50 201 ARG A O 1
ATOM 1635 N N . ARG A 1 202 ? -6.365 9.977 -8.577 1.00 91.56 202 ARG A N 1
ATOM 1636 C CA . ARG A 1 202 ? -7.006 10.831 -9.585 1.00 91.56 202 ARG A CA 1
ATOM 1637 C C . ARG A 1 202 ? -6.032 11.865 -10.148 1.00 91.56 202 ARG A C 1
ATOM 1639 O O . ARG A 1 202 ? -5.908 11.964 -11.359 1.00 91.56 202 ARG A O 1
ATOM 1646 N N . LEU A 1 203 ? -5.305 12.555 -9.268 1.00 91.75 203 LEU A N 1
ATOM 1647 C CA . LEU A 1 203 ? -4.303 13.546 -9.667 1.00 91.75 203 LEU A CA 1
ATOM 1648 C C . LEU A 1 203 ? -3.177 12.913 -10.499 1.00 91.75 203 LEU A C 1
ATOM 1650 O O . LEU A 1 203 ? -2.738 13.507 -11.473 1.00 91.75 203 LEU A O 1
ATOM 1654 N N . GLU A 1 204 ? -2.739 11.694 -10.157 1.00 87.56 204 GLU A N 1
ATOM 1655 C CA . GLU A 1 204 ? -1.746 10.958 -10.955 1.00 87.56 204 GLU A CA 1
ATOM 1656 C C . GLU A 1 204 ? -2.223 10.701 -12.392 1.00 87.56 204 GLU A C 1
ATOM 1658 O O . GLU A 1 204 ? -1.426 10.807 -13.319 1.00 87.56 204 GLU A O 1
ATOM 1663 N N . LEU A 1 205 ? -3.502 10.371 -12.590 1.00 85.94 205 LEU A N 1
ATOM 1664 C CA . LEU A 1 205 ? -4.058 10.142 -13.926 1.00 85.94 205 LEU A CA 1
ATOM 1665 C C . LEU A 1 205 ? -4.184 11.458 -14.709 1.00 85.94 205 LEU A C 1
ATOM 1667 O O . LEU A 1 205 ? -3.733 11.524 -15.846 1.00 85.94 205 LEU A O 1
ATOM 1671 N N . GLU A 1 206 ? -4.669 12.525 -14.066 1.00 88.19 206 GLU A N 1
ATOM 1672 C CA . GLU A 1 206 ? -4.787 13.860 -14.677 1.00 88.19 206 GLU A CA 1
ATOM 1673 C C . GLU A 1 206 ? -3.429 14.414 -15.146 1.00 88.19 206 GLU A C 1
ATOM 1675 O O . GLU A 1 206 ? -3.346 15.033 -16.204 1.00 88.19 206 GLU A O 1
ATOM 1680 N N . THR A 1 207 ? -2.343 14.162 -14.401 1.00 82.31 207 THR A N 1
ATOM 1681 C CA . THR A 1 207 ? -0.995 14.588 -14.819 1.00 82.31 207 THR A CA 1
ATOM 1682 C C . THR A 1 207 ? -0.473 13.851 -16.050 1.00 82.31 207 THR A C 1
ATOM 1684 O O . THR A 1 207 ? 0.306 14.426 -16.797 1.00 82.31 207 THR A O 1
ATOM 1687 N N . VAL A 1 208 ? -0.892 12.602 -16.279 1.00 71.00 208 VAL A N 1
ATOM 1688 C CA . VAL A 1 208 ? -0.465 11.829 -17.458 1.00 71.00 208 VAL A CA 1
ATOM 1689 C C . VAL A 1 208 ? -1.238 12.267 -18.703 1.00 71.00 208 VAL A C 1
ATOM 1691 O O . VAL A 1 208 ? -0.660 12.323 -19.784 1.00 71.00 208 VAL A O 1
ATOM 1694 N N . ASP A 1 209 ? -2.516 12.617 -18.550 1.00 63.28 209 ASP A N 1
ATOM 1695 C CA . ASP A 1 209 ? -3.371 13.045 -19.663 1.00 63.28 209 ASP A CA 1
ATOM 1696 C C . ASP A 1 209 ? -3.067 14.486 -20.134 1.00 63.28 209 ASP A C 1
ATOM 1698 O O . ASP A 1 209 ? -3.381 14.842 -21.267 1.00 63.28 209 ASP A O 1
ATOM 1702 N N . GLY A 1 210 ? -2.450 15.317 -19.283 1.00 54.41 210 GLY A N 1
ATOM 1703 C CA . GLY A 1 210 ? -2.095 16.713 -19.585 1.00 54.41 210 GLY A CA 1
ATOM 1704 C C . GLY A 1 210 ? -0.718 16.936 -20.229 1.00 54.41 210 GLY A C 1
ATOM 1705 O O . GLY A 1 210 ? -0.409 18.065 -20.600 1.00 54.41 210 GLY A O 1
ATOM 1706 N N . GLU A 1 211 ? 0.109 15.894 -20.354 1.00 51.72 211 GLU A N 1
ATOM 1707 C CA . GLU A 1 211 ? 1.436 15.944 -21.000 1.00 51.72 211 GLU A CA 1
ATOM 1708 C C . GLU A 1 211 ? 1.420 15.417 -22.456 1.00 51.72 211 GLU A C 1
ATOM 1710 O O . GLU A 1 211 ? 2.482 15.170 -23.034 1.00 51.72 211 GLU A O 1
ATOM 1715 N N . GLY A 1 212 ? 0.226 15.225 -23.036 1.00 38.78 212 GLY A N 1
ATOM 1716 C CA . GLY A 1 212 ? -0.002 14.732 -24.404 1.00 38.78 212 GLY A CA 1
ATOM 1717 C C . GLY A 1 212 ? -0.165 15.817 -25.460 1.00 38.78 212 GLY A C 1
ATOM 1718 O O . GLY A 1 212 ? -0.813 16.846 -25.165 1.00 38.78 212 GLY A O 1
#

Radius of gyration: 29.7 Å; chains: 1; bounding box: 42×75×97 Å

Organism: Chaetomium globosum (strain ATCC 6205 / CBS 148.51 / DSM 1962 / NBRC 6347 / NRRL 1970) (NCBI:txid306901)

Secondary structure (DSSP, 8-state):
-----------------------------------------HHHHHHHHHHHHHHHHHHHTTSS-STHHHHTTSSSS---TTTS-HHHHHHHTT--HHHHHHHHHHHHT-SSSHHHHHHTT-TT---SB-TTSSSB--HHIIIII-SS--TTS---TTS--SHHHHHHHHH--SHHHHHHHHHHHHHHHHTSS-GGGHHHHHHHHHHHHTT-

Sequence (212 aa):
MPVGLHQFRLGSRSLRYLIIKTKSARGFAIGNHCHRGSGSNTKEVVELAWQARWEQQRASQQSTTRQRVLNRRIADEDPPALLFTDKALMRHEGLTKAQSSLLSQARIGDIGLRDYLFRVKVPEVRTPYCECGRGRETVEHLVVWCPDPPLQRPWDGREIRSHRDLQTVLRGVGARSRRFVRKVLGWLMDSGRLLEYRLARRLELETVDGEG

Foldseek 3Di:
DDDDDDDDDDDDDDDDDDDDDDDDDDDDDDDDDDDPDDDDDPVNVVVVVVVVVVVVVVVVVVPPPDPCVVPPDQPPDPRPVVVVDPLLVLLCPPPDPLLNVLLVCLLVQCALALLNCVVVCPPVRPDQCDPQRPGGGHLCCLQAPRPCQADQDDHPNPQPHDPVSVNCLSSDGDDVSNVVSCSSSLCVQSSPRHPVCVVVNVVVVVVVVVVD